Protein AF-A0A9E3R0Q7-F1 (afdb_monomer_lite)

Foldseek 3Di:
DDDDDDDDDDDDPDDDDPDDPPPPPDDPPPPPPDPDPPDPPDDPDDDDDPDPDDDDDDDDDDDDDDDDDDDDDDDDDDDDDPDDDDPDDDPDPDPDPDDPDDDQVVLVVLLVVLVVCLVVLVLVVNVVSLVVSCVVPVDDPCVLSSLLSVLSSCVSVVVLVVSLVSLVVSCVVCVPDPCNVVSVVSVVD

pLDDT: mean 80.36, std 17.68, range [37.38, 98.62]

Sequence (189 aa):
AALVAGAVGAAAARQLRAGEPLDPGPVPAVRLEVPAPPAPPAPPAPPPPPASPEVQPVAEEQPAAVAPPVAPVQDRAPAGKVIPPSPAPEAVAAPVPAAPAQPPDRALEGLLAIRAAIAHREAKEARALLEA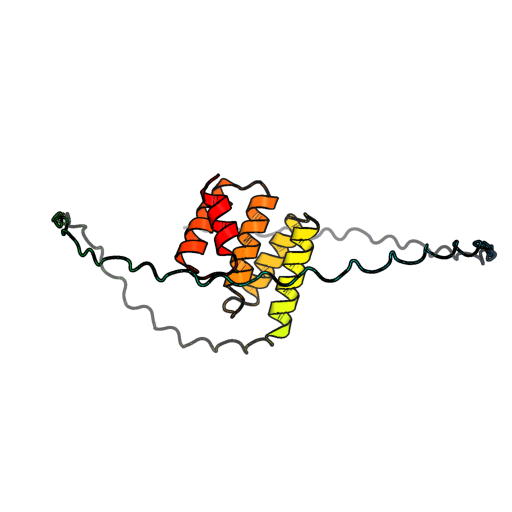HRREYPQTALDEERDAAQLQLLVLEGRVGDAKASAEAFLARYPRSLYRPAAEALVAE

Secondary structure (DSSP, 8-state):
---------------------------------PPPPPPPPPPPPPPPPPPPP--------PPPP----PPP-----------PPPPP-------PPPPPPPPHHHHHHHHHHHHHHHHTT-HHHHHHHHHHHHHH-SS-TTHHHHHHHHHHHHHHTT-HHHHHHHHHHHHHH-TT-TTHHHHHHHHH-

Structure (mmCIF, N/CA/C/O backbone):
data_AF-A0A9E3R0Q7-F1
#
_entry.id   AF-A0A9E3R0Q7-F1
#
loop_
_atom_site.group_PDB
_atom_site.id
_atom_site.type_symbol
_atom_site.label_atom_id
_atom_site.label_alt_id
_atom_site.label_comp_id
_atom_site.label_asym_id
_atom_site.label_entity_id
_atom_site.label_seq_id
_atom_site.pdbx_PDB_ins_code
_atom_site.Cartn_x
_atom_site.Cartn_y
_atom_site.Cartn_z
_atom_site.occupancy
_atom_site.B_iso_or_equiv
_atom_site.auth_seq_id
_atom_site.auth_comp_id
_atom_site.auth_asym_id
_atom_site.auth_atom_id
_atom_site.pdbx_PDB_model_num
ATOM 1 N N . ALA A 1 1 ? -26.687 -5.159 -43.457 1.00 44.81 1 ALA A N 1
ATOM 2 C CA . ALA A 1 1 ? -27.192 -3.790 -43.697 1.00 44.81 1 ALA A CA 1
ATOM 3 C C . ALA A 1 1 ? -27.567 -3.208 -42.339 1.00 44.81 1 ALA A C 1
ATOM 5 O O . ALA A 1 1 ? -28.302 -3.885 -41.644 1.00 44.81 1 ALA A O 1
ATOM 6 N N . ALA A 1 2 ? -27.091 -2.076 -41.825 1.00 47.06 2 ALA A N 1
ATOM 7 C CA . ALA A 1 2 ? -26.102 -1.060 -42.198 1.00 47.06 2 ALA A CA 1
ATOM 8 C C . ALA A 1 2 ? -25.626 -0.467 -40.841 1.00 47.06 2 ALA A C 1
ATOM 10 O O . ALA A 1 2 ? -26.458 -0.210 -39.980 1.00 47.06 2 ALA A O 1
ATOM 11 N N . LEU A 1 3 ? -24.346 -0.551 -40.466 1.00 49.31 3 LEU A N 1
ATOM 12 C CA . LEU A 1 3 ? -23.353 0.540 -40.498 1.00 49.31 3 LEU A CA 1
ATOM 13 C C . LEU A 1 3 ? -23.923 1.970 -40.410 1.00 49.31 3 LEU A C 1
ATOM 15 O O . LEU A 1 3 ? -24.426 2.487 -41.403 1.00 49.31 3 LEU A O 1
ATOM 19 N N . VAL A 1 4 ? -23.732 2.635 -39.263 1.00 53.66 4 VAL A N 1
ATOM 20 C CA . VAL A 1 4 ? -23.674 4.104 -39.175 1.00 53.66 4 VAL A CA 1
ATOM 21 C C . VAL A 1 4 ? -22.458 4.485 -38.335 1.00 53.66 4 VAL A C 1
ATOM 23 O O . VAL A 1 4 ? -22.421 4.286 -37.123 1.00 53.66 4 VAL A O 1
ATOM 26 N N . ALA A 1 5 ? -21.446 4.996 -39.031 1.00 48.00 5 ALA A N 1
ATOM 27 C CA . ALA A 1 5 ? -20.280 5.660 -38.480 1.00 48.00 5 ALA A CA 1
ATOM 28 C C . ALA A 1 5 ? -20.627 7.129 -38.189 1.00 48.00 5 ALA A C 1
ATOM 30 O O . ALA A 1 5 ? -21.221 7.800 -39.031 1.00 48.00 5 ALA A O 1
ATOM 31 N N . GLY A 1 6 ? -20.230 7.627 -37.019 1.00 46.62 6 GLY A N 1
ATOM 32 C CA . GLY A 1 6 ? -20.312 9.038 -36.650 1.00 46.62 6 GLY A CA 1
ATOM 33 C C . GLY A 1 6 ? -18.928 9.557 -36.285 1.00 46.62 6 GLY A C 1
ATOM 34 O O . GLY A 1 6 ? -18.444 9.314 -35.185 1.00 46.62 6 GLY A O 1
ATOM 35 N N . ALA A 1 7 ? -18.290 10.233 -37.236 1.00 47.94 7 ALA A N 1
ATOM 36 C CA . ALA A 1 7 ? -17.088 11.031 -37.040 1.00 47.94 7 ALA A CA 1
ATOM 37 C C . ALA A 1 7 ? -17.461 12.501 -36.765 1.00 47.94 7 ALA A C 1
ATOM 39 O O . ALA A 1 7 ? -18.592 12.913 -37.009 1.00 47.94 7 ALA A O 1
ATOM 40 N N . VAL A 1 8 ? -16.438 13.289 -36.413 1.00 46.06 8 VAL A N 1
ATOM 41 C CA . VAL A 1 8 ? -16.352 14.765 -36.444 1.00 46.06 8 VAL A CA 1
ATOM 42 C C . VAL A 1 8 ? -16.610 15.476 -35.109 1.00 46.06 8 VAL A C 1
ATOM 44 O O . VAL A 1 8 ? -17.725 15.574 -34.613 1.00 46.06 8 VAL A O 1
ATOM 47 N N . GLY A 1 9 ? -15.532 16.063 -34.583 1.00 37.38 9 GLY A N 1
ATOM 48 C CA . GLY A 1 9 ? -15.539 16.999 -33.462 1.00 37.38 9 GLY A CA 1
ATOM 49 C C . GLY A 1 9 ? -14.150 17.588 -33.222 1.00 37.38 9 GLY A C 1
ATOM 50 O O . GLY A 1 9 ? -13.536 17.333 -32.194 1.00 37.38 9 GLY A O 1
ATOM 51 N N . ALA A 1 10 ? -13.626 18.305 -34.218 1.00 48.72 10 ALA A N 1
ATOM 52 C CA . ALA A 1 10 ? -12.363 19.027 -34.145 1.00 48.72 10 ALA A CA 1
ATOM 53 C C . ALA A 1 10 ? -12.511 20.390 -33.441 1.00 48.72 10 ALA A C 1
ATOM 55 O O . ALA A 1 10 ? -13.551 21.035 -33.527 1.00 48.72 10 ALA A O 1
ATOM 56 N N . ALA A 1 11 ? -11.385 20.839 -32.882 1.00 48.50 11 ALA A N 1
ATOM 57 C CA . ALA A 1 11 ? -10.975 22.230 -32.688 1.00 48.50 11 ALA A CA 1
ATOM 58 C C . ALA A 1 11 ? -11.718 23.093 -31.647 1.00 48.50 11 ALA A C 1
ATOM 60 O O . ALA A 1 11 ? -12.740 23.715 -31.915 1.00 48.50 11 ALA A O 1
ATOM 61 N N . ALA A 1 12 ? -11.046 23.308 -30.513 1.00 49.19 12 ALA A N 1
ATOM 62 C CA . ALA A 1 12 ? -11.117 24.576 -29.791 1.00 49.19 12 ALA A CA 1
ATOM 63 C C . ALA A 1 12 ? -9.721 24.951 -29.268 1.00 49.19 12 ALA A C 1
ATOM 65 O O . ALA A 1 12 ? -9.397 24.794 -28.094 1.00 49.19 12 ALA A O 1
ATOM 66 N N . ALA A 1 13 ? -8.880 25.451 -30.175 1.00 52.53 13 ALA A N 1
ATOM 67 C CA . ALA A 1 13 ? -7.720 26.252 -29.815 1.00 52.53 13 ALA A CA 1
ATOM 68 C C . ALA A 1 13 ? -8.225 27.623 -29.342 1.00 52.53 13 ALA A C 1
ATOM 70 O O . ALA A 1 13 ? -8.746 28.403 -30.141 1.00 52.53 13 ALA A O 1
ATOM 71 N N . ARG A 1 14 ? -8.101 27.922 -28.045 1.00 57.44 14 ARG A N 1
ATOM 72 C CA . ARG A 1 14 ? -8.430 29.244 -27.499 1.00 57.44 14 ARG A CA 1
ATOM 73 C C . ARG A 1 14 ? -7.203 29.874 -26.844 1.00 57.44 14 ARG A C 1
ATOM 75 O O . ARG A 1 14 ? -6.868 29.591 -25.705 1.00 57.44 14 ARG A O 1
ATOM 82 N N . GLN A 1 15 ? -6.567 30.729 -27.644 1.00 54.00 15 GLN A N 1
ATOM 83 C CA . GLN A 1 15 ? -5.968 32.014 -27.273 1.00 54.00 15 GLN A CA 1
ATOM 84 C C . GLN A 1 15 ? -5.121 32.054 -25.994 1.00 54.00 15 GLN A C 1
ATOM 86 O O . GLN A 1 15 ? -5.574 32.462 -24.928 1.00 54.00 15 GLN A O 1
ATOM 91 N N . LEU A 1 16 ? -3.825 31.799 -26.178 1.00 50.62 16 LEU A N 1
ATOM 92 C CA . LEU A 1 16 ? -2.778 32.422 -25.377 1.00 50.62 16 LEU A CA 1
ATOM 93 C C . LEU A 1 16 ? -2.778 33.927 -25.688 1.00 50.62 16 LEU A C 1
ATOM 95 O O . LEU A 1 16 ? -2.293 34.359 -26.733 1.00 50.62 16 LEU A O 1
ATOM 99 N N . ARG A 1 17 ? -3.360 34.733 -24.795 1.00 59.12 17 ARG A N 1
ATOM 100 C CA . ARG A 1 17 ? -3.050 36.164 -24.727 1.00 59.12 17 ARG A CA 1
ATOM 101 C C . ARG A 1 17 ? -1.603 36.282 -24.260 1.00 59.12 17 ARG A C 1
ATOM 103 O O . ARG A 1 17 ? -1.291 35.895 -23.138 1.00 59.12 17 ARG A O 1
ATOM 110 N N . ALA A 1 18 ? -0.748 36.814 -25.127 1.00 58.28 18 ALA A N 1
ATOM 111 C CA . ALA A 1 18 ? 0.546 37.347 -24.745 1.00 58.28 18 ALA A CA 1
ATOM 112 C C . ALA A 1 18 ? 0.311 38.464 -23.717 1.00 58.28 18 ALA A C 1
ATOM 114 O O . ALA A 1 18 ? -0.125 39.559 -24.068 1.00 58.28 18 ALA A O 1
ATOM 115 N N . GLY A 1 19 ? 0.502 38.143 -22.439 1.00 51.00 19 GLY A N 1
ATOM 116 C CA . GLY A 1 19 ? 0.692 39.148 -21.408 1.00 51.00 19 GLY A CA 1
ATOM 117 C C . GLY A 1 19 ? 2.078 39.743 -21.602 1.00 51.00 19 GLY A C 1
ATOM 118 O O . GLY A 1 19 ? 3.063 39.007 -21.600 1.00 51.00 19 GLY A O 1
ATOM 119 N N . GLU A 1 20 ? 2.135 41.053 -21.822 1.00 65.81 20 GLU A N 1
ATOM 120 C CA . GLU A 1 20 ? 3.362 41.837 -21.714 1.00 65.81 20 GLU A CA 1
ATOM 121 C C . GLU A 1 20 ? 4.090 41.485 -20.405 1.00 65.81 20 GLU A C 1
ATOM 123 O O . GLU A 1 20 ? 3.456 41.473 -19.343 1.00 65.81 20 GLU A O 1
ATOM 128 N N . PRO A 1 21 ? 5.401 41.193 -20.446 1.00 61.72 21 PRO A N 1
ATOM 129 C CA . PRO A 1 21 ? 6.190 41.086 -19.234 1.00 61.72 21 PRO A CA 1
ATOM 130 C C . PRO A 1 21 ? 6.279 42.483 -18.611 1.00 61.72 21 PRO A C 1
ATOM 132 O O . PRO A 1 21 ? 6.984 43.356 -19.109 1.00 61.72 21 PRO A O 1
ATOM 135 N N . LEU A 1 22 ? 5.533 42.700 -17.528 1.00 69.50 22 LEU A N 1
ATOM 136 C CA . LEU A 1 22 ? 5.764 43.821 -16.623 1.00 69.50 22 LEU A CA 1
ATOM 137 C C . LEU A 1 22 ? 7.192 43.686 -16.094 1.00 69.50 22 LEU A C 1
ATOM 139 O O . LEU A 1 22 ? 7.467 42.769 -15.325 1.00 69.50 22 LEU A O 1
ATOM 143 N N . ASP A 1 23 ? 8.081 44.568 -16.546 1.00 69.69 23 ASP A N 1
ATOM 144 C CA . ASP A 1 23 ? 9.439 44.732 -16.032 1.00 69.69 23 ASP A CA 1
ATOM 145 C C . ASP A 1 23 ? 9.341 45.117 -14.543 1.00 69.69 23 ASP A C 1
ATOM 147 O O . ASP A 1 23 ? 8.869 46.218 -14.220 1.00 69.69 23 ASP A O 1
ATOM 151 N N . PRO A 1 24 ? 9.665 44.206 -13.604 1.00 69.56 24 PRO A N 1
ATOM 152 C CA . PRO A 1 24 ? 9.644 44.539 -12.198 1.00 69.56 24 PRO A CA 1
ATOM 153 C C . PRO A 1 24 ? 10.884 45.388 -11.931 1.00 69.56 24 PRO A C 1
ATOM 155 O O . PRO A 1 24 ? 11.986 44.870 -11.749 1.00 69.56 24 PRO A O 1
ATOM 158 N N . GLY A 1 25 ? 10.692 46.708 -11.911 1.00 70.56 25 GLY A N 1
ATOM 159 C CA . GLY A 1 25 ? 11.730 47.646 -11.500 1.00 70.56 25 GLY A CA 1
ATOM 160 C C . GLY A 1 25 ? 12.387 47.213 -10.178 1.00 70.56 25 GLY A C 1
ATOM 161 O O . GLY A 1 25 ? 11.759 46.519 -9.371 1.00 70.56 25 GLY A O 1
ATOM 162 N N . PRO A 1 26 ? 13.653 47.600 -9.939 1.00 71.06 26 PRO A N 1
ATOM 163 C CA . PRO A 1 26 ? 14.441 47.116 -8.814 1.00 71.06 26 PRO A CA 1
ATOM 164 C C . PRO A 1 26 ? 13.744 47.457 -7.496 1.00 71.06 26 PRO A C 1
ATOM 166 O O . PRO A 1 26 ? 13.758 48.599 -7.036 1.00 71.06 26 PRO A O 1
ATOM 169 N N . VAL A 1 27 ? 13.118 46.452 -6.885 1.00 73.06 27 VAL A N 1
ATOM 170 C CA . VAL A 1 27 ? 12.574 46.576 -5.537 1.00 73.06 27 VAL A CA 1
ATOM 171 C C . VAL A 1 27 ? 13.750 46.773 -4.578 1.00 73.06 27 VAL A C 1
ATOM 173 O O . VAL A 1 27 ? 14.693 45.975 -4.600 1.00 73.06 27 VAL A O 1
ATOM 176 N N . PRO A 1 28 ? 13.758 47.838 -3.755 1.00 68.44 28 PRO A N 1
ATOM 177 C CA . PRO A 1 28 ? 14.814 48.030 -2.776 1.00 68.44 28 PRO A CA 1
ATOM 178 C C . PRO A 1 28 ? 14.814 46.826 -1.836 1.00 68.44 28 PRO A C 1
ATOM 180 O O . PRO A 1 28 ? 13.783 46.474 -1.262 1.00 68.44 28 PRO A O 1
ATOM 183 N N . ALA A 1 29 ? 15.971 46.180 -1.702 1.00 66.81 29 ALA A N 1
ATOM 184 C CA . ALA A 1 29 ? 16.161 45.069 -0.785 1.00 66.81 29 ALA A CA 1
ATOM 185 C C . ALA A 1 29 ? 16.004 45.583 0.652 1.00 66.81 29 ALA A C 1
ATOM 187 O O . ALA A 1 29 ? 16.959 46.041 1.280 1.00 66.81 29 ALA A O 1
ATOM 188 N N . VAL A 1 30 ? 14.776 45.535 1.169 1.00 72.56 30 VAL A N 1
ATOM 189 C CA . VAL A 1 30 ? 14.505 45.728 2.589 1.00 72.56 30 VAL A CA 1
ATOM 190 C C . VAL A 1 30 ? 15.105 44.523 3.298 1.00 72.56 30 VAL A C 1
ATOM 192 O O . VAL A 1 30 ? 14.525 43.438 3.340 1.00 72.56 30 VAL A O 1
ATOM 195 N N . ARG A 1 31 ? 16.325 44.702 3.804 1.00 72.56 31 ARG A N 1
ATOM 196 C CA . ARG A 1 31 ? 17.008 43.724 4.639 1.00 72.56 31 ARG A CA 1
ATOM 197 C C . ARG A 1 31 ? 16.275 43.674 5.978 1.00 72.56 31 ARG A C 1
ATOM 199 O O . ARG A 1 31 ? 16.569 44.448 6.880 1.00 72.56 31 ARG A O 1
ATOM 206 N N . LEU A 1 32 ? 15.282 42.792 6.074 1.00 72.12 32 LEU A N 1
ATOM 207 C CA . LEU A 1 32 ? 14.700 42.385 7.348 1.00 72.12 32 LEU A CA 1
ATOM 208 C C . LEU A 1 32 ? 15.813 41.734 8.168 1.00 72.12 32 LEU A C 1
ATOM 210 O O . LEU A 1 32 ? 16.244 40.616 7.890 1.00 72.12 32 LEU A O 1
ATOM 214 N N . GLU A 1 33 ? 16.314 42.473 9.148 1.00 68.81 33 GLU A N 1
ATOM 215 C CA . GLU A 1 33 ? 17.235 41.964 10.152 1.00 68.81 33 GLU A CA 1
ATOM 216 C C . GLU A 1 33 ? 16.427 41.051 11.076 1.00 68.81 33 GLU A C 1
ATOM 218 O O . GLU A 1 33 ? 15.799 41.486 12.038 1.00 68.81 33 GLU A O 1
ATOM 223 N N . VAL A 1 34 ? 16.335 39.776 10.688 1.00 78.69 34 VAL A N 1
ATOM 224 C CA . VAL A 1 34 ? 15.656 38.751 11.477 1.00 78.69 34 VAL A CA 1
ATOM 225 C C . VAL A 1 34 ? 16.508 38.520 12.728 1.00 78.69 34 VAL A C 1
ATOM 227 O O . VAL A 1 34 ? 17.660 38.095 12.589 1.00 78.69 34 VAL A O 1
ATOM 230 N N . PRO A 1 35 ? 15.997 38.811 13.939 1.00 79.62 35 PRO A N 1
ATOM 231 C CA . PRO A 1 35 ? 16.728 38.528 15.164 1.00 79.62 35 PRO A CA 1
ATOM 232 C C . PRO A 1 35 ? 17.047 37.034 15.215 1.00 79.62 35 PRO A C 1
ATOM 234 O O . PRO A 1 35 ? 16.197 36.200 14.893 1.00 79.62 35 PRO A O 1
ATOM 237 N N . ALA A 1 36 ? 18.287 36.706 15.585 1.00 81.44 36 ALA A N 1
ATOM 238 C CA . ALA A 1 36 ? 18.727 35.324 15.691 1.00 81.44 36 ALA A CA 1
ATOM 239 C C . ALA A 1 36 ? 17.738 34.544 16.578 1.00 81.44 36 ALA A C 1
ATOM 241 O O . ALA A 1 36 ? 17.416 35.016 17.675 1.00 81.44 36 ALA A O 1
ATOM 242 N N . PRO A 1 37 ? 17.223 33.391 16.115 1.00 81.94 37 PRO A N 1
ATOM 243 C CA . PRO A 1 37 ? 16.308 32.597 16.916 1.00 81.94 37 PRO A CA 1
ATOM 244 C C . PRO A 1 37 ? 16.990 32.229 18.243 1.00 81.94 37 PRO A C 1
ATOM 246 O O . PRO A 1 37 ? 18.195 31.954 18.250 1.00 81.94 37 PRO A O 1
ATOM 249 N N . PRO A 1 38 ? 16.254 32.239 19.370 1.00 85.19 38 PRO A N 1
ATOM 250 C CA . PRO A 1 38 ? 16.803 31.804 20.645 1.00 85.19 38 PRO A CA 1
ATOM 251 C C . PRO A 1 38 ? 17.358 30.387 20.496 1.00 85.19 38 PRO A C 1
ATOM 253 O O . PRO A 1 38 ? 16.765 29.550 19.811 1.00 85.19 38 PRO A O 1
ATOM 256 N N . ALA A 1 39 ? 18.512 30.135 21.117 1.00 85.81 39 ALA A N 1
ATOM 257 C CA . ALA A 1 39 ? 19.127 28.818 21.093 1.00 85.81 39 ALA A CA 1
ATOM 258 C C . ALA A 1 39 ? 18.098 27.766 21.549 1.00 85.81 39 ALA A C 1
ATOM 260 O O . ALA A 1 39 ? 17.399 27.999 22.543 1.00 85.81 39 ALA A O 1
ATOM 261 N N . PRO A 1 40 ? 17.969 26.636 20.831 1.00 86.56 40 PRO A N 1
ATOM 262 C CA . PRO A 1 40 ? 17.059 25.582 21.240 1.00 86.56 40 PRO A CA 1
ATOM 263 C C . PRO A 1 40 ? 17.419 25.119 22.662 1.00 86.56 40 PRO A C 1
ATOM 265 O O . PRO A 1 40 ? 18.606 25.070 23.005 1.00 86.56 40 PRO A O 1
ATOM 268 N N . PRO A 1 41 ? 16.422 24.792 23.503 1.00 87.25 41 PRO A N 1
ATOM 269 C CA . PRO A 1 41 ? 16.684 24.228 24.819 1.00 87.25 41 PRO A CA 1
ATOM 270 C C . PRO A 1 41 ? 17.546 22.972 24.672 1.00 87.25 41 PRO A C 1
ATOM 272 O O . PRO A 1 41 ? 17.360 22.186 23.739 1.00 87.25 41 PRO A O 1
ATOM 275 N N . ALA A 1 42 ? 18.502 22.796 25.588 1.00 88.19 42 ALA A N 1
ATOM 276 C CA . ALA A 1 42 ? 19.335 21.602 25.612 1.00 88.19 42 ALA A CA 1
ATOM 277 C C . ALA A 1 42 ? 18.435 20.350 25.646 1.00 88.19 42 ALA A C 1
ATOM 279 O O . ALA A 1 42 ? 17.442 20.344 26.383 1.00 88.19 42 ALA A O 1
ATOM 280 N N . PRO A 1 43 ? 18.744 19.309 24.852 1.00 87.25 43 PRO A N 1
ATOM 281 C CA . PRO A 1 43 ? 17.960 18.085 24.869 1.00 87.25 43 PRO A CA 1
ATOM 282 C C . PRO A 1 43 ? 17.955 17.496 26.290 1.00 87.25 43 PRO A C 1
ATOM 284 O O . PRO A 1 43 ? 18.983 17.548 26.974 1.00 87.25 43 PRO A O 1
ATOM 287 N N . PRO A 1 44 ? 16.817 16.951 26.756 1.00 86.12 44 PRO A N 1
ATOM 288 C CA . PRO A 1 44 ? 16.762 16.266 28.039 1.00 86.12 44 PRO A CA 1
ATOM 289 C C . PRO A 1 44 ? 17.780 15.122 28.055 1.00 86.12 44 PRO A C 1
ATOM 291 O O . PRO A 1 44 ? 18.007 14.463 27.037 1.00 86.12 44 PRO A O 1
ATOM 294 N N . ALA A 1 45 ? 18.405 14.899 29.213 1.00 88.50 45 ALA A N 1
ATOM 295 C CA . ALA A 1 45 ? 19.327 13.787 29.392 1.00 88.50 45 ALA A CA 1
ATOM 296 C C . ALA A 1 45 ? 18.633 12.465 29.007 1.00 88.50 45 ALA A C 1
ATOM 298 O O . ALA A 1 45 ? 17.449 12.291 29.321 1.00 88.50 45 ALA A O 1
ATOM 299 N N . PRO A 1 46 ? 19.333 11.544 28.318 1.00 88.31 46 PRO A N 1
ATOM 300 C CA . PRO A 1 46 ? 18.752 10.264 27.948 1.00 88.31 46 PRO A CA 1
ATOM 301 C C . PRO A 1 46 ? 18.286 9.519 29.211 1.00 88.31 46 PRO A C 1
ATOM 303 O O . PRO A 1 46 ? 18.981 9.559 30.232 1.00 88.31 46 PRO A O 1
ATOM 306 N N . PRO A 1 47 ? 17.119 8.852 29.170 1.00 86.75 47 PRO A N 1
ATOM 307 C CA . PRO A 1 47 ? 16.668 8.034 30.286 1.00 86.75 47 PRO A CA 1
ATOM 308 C C . PRO A 1 47 ? 17.686 6.916 30.567 1.00 86.75 47 PRO A C 1
ATOM 310 O O . PRO A 1 47 ? 18.352 6.447 29.636 1.00 86.75 47 PRO A O 1
ATOM 313 N N . PRO A 1 48 ? 17.825 6.474 31.831 1.00 87.50 48 PRO A N 1
ATOM 314 C CA . PRO A 1 48 ? 18.663 5.327 32.153 1.00 87.50 48 PRO A CA 1
ATOM 315 C C . PRO A 1 48 ? 18.203 4.101 31.346 1.00 87.50 48 PRO A C 1
ATOM 317 O O . PRO A 1 48 ? 17.002 3.954 31.093 1.00 87.50 48 PRO A O 1
ATOM 320 N N . PRO A 1 49 ? 19.133 3.225 30.924 1.00 85.50 49 PRO A N 1
ATOM 321 C CA . PRO A 1 49 ? 18.782 2.032 30.169 1.00 85.50 49 PRO A CA 1
ATOM 322 C C . PRO A 1 49 ? 17.787 1.175 30.971 1.00 85.50 49 PRO A C 1
ATOM 324 O O . PRO A 1 49 ? 17.956 1.030 32.187 1.00 85.50 49 PRO A O 1
ATOM 327 N N . PRO A 1 50 ? 16.746 0.616 30.325 1.00 81.19 50 PRO A N 1
ATOM 328 C CA . PRO A 1 50 ? 15.820 -0.286 30.994 1.00 81.19 50 PRO A CA 1
ATOM 329 C C . PRO A 1 50 ? 16.589 -1.492 31.538 1.00 81.19 50 PRO A C 1
ATOM 331 O O . PRO A 1 50 ? 17.431 -2.064 30.845 1.00 81.19 50 PRO A O 1
ATOM 334 N N . ALA A 1 51 ? 16.310 -1.860 32.790 1.00 81.25 51 ALA A N 1
ATOM 335 C CA . ALA A 1 51 ? 16.854 -3.069 33.392 1.00 81.25 51 ALA A CA 1
ATOM 336 C C . ALA A 1 51 ? 16.481 -4.271 32.513 1.00 81.25 51 ALA A C 1
ATOM 338 O O . ALA A 1 51 ? 15.307 -4.449 32.177 1.00 81.25 51 ALA A O 1
ATOM 339 N N . SER A 1 52 ? 17.481 -5.058 32.110 1.00 78.62 52 SER A N 1
ATOM 340 C CA . SER A 1 52 ? 17.275 -6.257 31.302 1.00 78.62 52 SER A CA 1
ATOM 341 C C . SER A 1 52 ? 16.245 -7.168 31.979 1.00 78.62 52 SER A C 1
ATOM 343 O O . SER A 1 52 ? 16.452 -7.533 33.138 1.00 78.62 52 SER A O 1
ATOM 345 N N . PRO A 1 53 ? 15.147 -7.540 31.299 1.00 75.00 53 PRO A N 1
ATOM 346 C CA . PRO A 1 53 ? 14.190 -8.484 31.849 1.00 75.00 53 PRO A CA 1
ATOM 347 C C . PRO A 1 53 ? 14.867 -9.844 32.040 1.00 75.00 53 PRO A C 1
ATOM 349 O O . PRO A 1 53 ? 15.446 -10.410 31.112 1.00 75.00 53 PRO A O 1
ATOM 352 N N . GLU A 1 54 ? 14.803 -10.345 33.269 1.00 71.69 54 GLU A N 1
ATOM 353 C CA . GLU A 1 54 ? 15.248 -11.681 33.647 1.00 71.69 54 GLU A CA 1
ATOM 354 C C . GLU A 1 54 ? 14.368 -12.702 32.908 1.00 71.69 54 GLU A C 1
ATOM 356 O O . GLU A 1 54 ? 13.158 -12.790 33.128 1.00 71.69 54 GLU A O 1
ATOM 361 N N . VAL A 1 55 ? 14.962 -13.410 31.945 1.00 67.94 55 VAL A N 1
ATOM 362 C CA . VAL A 1 55 ? 14.272 -14.389 31.100 1.00 67.94 55 VAL A CA 1
ATOM 363 C C . VAL A 1 55 ? 13.907 -15.596 31.962 1.00 67.94 55 VAL A C 1
ATOM 365 O O . VAL A 1 55 ? 14.761 -16.423 32.274 1.00 67.94 55 VAL A O 1
ATOM 368 N N . GLN A 1 56 ? 12.636 -15.707 32.350 1.00 69.06 56 GLN A N 1
ATOM 369 C CA . GLN A 1 56 ? 12.111 -16.941 32.929 1.00 69.06 56 GLN A CA 1
ATOM 370 C C . GLN A 1 56 ? 11.983 -18.001 31.819 1.00 69.06 56 GLN A C 1
ATOM 372 O O . GLN A 1 56 ? 11.408 -17.705 30.767 1.00 69.06 56 GLN A O 1
ATOM 377 N N . PRO A 1 57 ? 12.510 -19.223 32.013 1.00 71.00 57 PRO A N 1
ATOM 378 C CA . PRO A 1 57 ? 12.351 -20.308 31.055 1.00 71.00 57 PRO A CA 1
ATOM 379 C C . PRO A 1 57 ? 10.879 -20.734 31.010 1.00 71.00 57 PRO A C 1
ATOM 381 O O . PRO A 1 57 ? 10.332 -21.240 31.989 1.00 71.00 57 PRO A O 1
ATOM 384 N N . VAL A 1 58 ? 10.233 -20.503 29.868 1.00 70.12 58 VAL A N 1
ATOM 385 C CA . VAL A 1 58 ? 8.867 -20.963 29.605 1.00 70.12 58 VAL A CA 1
ATOM 386 C C . VAL A 1 58 ? 8.913 -22.470 29.361 1.00 70.12 58 VAL A C 1
ATOM 388 O O . VAL A 1 58 ? 9.611 -22.938 28.464 1.00 70.12 58 VAL A O 1
ATOM 391 N N . ALA A 1 59 ? 8.190 -23.213 30.199 1.00 66.38 59 ALA A N 1
ATOM 392 C CA . ALA A 1 59 ? 8.004 -24.648 30.075 1.00 66.38 59 ALA A CA 1
ATOM 393 C C . ALA A 1 59 ? 7.293 -24.991 28.757 1.00 66.38 59 ALA A C 1
ATOM 395 O O . ALA A 1 59 ? 6.308 -24.368 28.368 1.00 66.38 59 ALA A O 1
ATOM 396 N N . GLU A 1 60 ? 7.842 -25.990 28.080 1.00 60.44 60 GLU A N 1
ATOM 397 C CA . GLU A 1 60 ? 7.435 -26.512 26.783 1.00 60.44 60 GLU A CA 1
ATOM 398 C C . GLU A 1 60 ? 6.100 -27.266 26.925 1.00 60.44 60 GLU A C 1
ATOM 400 O O . GLU A 1 60 ? 6.060 -28.417 27.360 1.00 60.44 60 GLU A O 1
ATOM 405 N N . GLU A 1 61 ? 4.984 -26.600 26.617 1.00 62.69 61 GLU A N 1
ATOM 406 C CA . GLU A 1 61 ? 3.658 -27.221 26.630 1.00 62.69 61 GLU A CA 1
ATOM 407 C C . GLU A 1 61 ? 3.377 -27.872 25.269 1.00 62.69 61 GLU A C 1
ATOM 409 O O . GLU A 1 61 ? 3.282 -27.219 24.230 1.00 62.69 61 GLU A O 1
ATOM 414 N N . GLN A 1 62 ? 3.312 -29.200 25.293 1.00 66.69 62 GLN A N 1
ATOM 415 C CA . GLN A 1 62 ? 3.161 -30.104 24.157 1.00 66.69 62 GLN A CA 1
ATOM 416 C C . GLN A 1 62 ? 1.692 -30.134 23.680 1.00 66.69 62 GLN A C 1
ATOM 418 O O . GLN A 1 62 ? 0.831 -30.585 24.440 1.00 66.69 62 GLN A O 1
ATOM 423 N N . PRO A 1 63 ? 1.350 -29.737 22.436 1.00 62.91 63 PRO A N 1
ATOM 424 C CA . PRO A 1 63 ? -0.007 -29.917 21.928 1.00 62.91 63 PRO A CA 1
ATOM 425 C C . PRO A 1 63 ? -0.192 -31.331 21.370 1.00 62.91 63 PRO A C 1
ATOM 427 O O . PRO A 1 63 ? 0.512 -31.770 20.458 1.00 62.91 63 PRO A O 1
ATOM 430 N N . ALA A 1 64 ? -1.176 -32.029 21.932 1.00 58.59 64 ALA A N 1
ATOM 431 C CA . ALA A 1 64 ? -1.613 -33.356 21.536 1.00 58.59 64 ALA A CA 1
ATOM 432 C C . ALA A 1 64 ? -2.120 -33.403 20.084 1.00 58.59 64 ALA A C 1
ATOM 434 O O . ALA A 1 64 ? -2.872 -32.543 19.623 1.00 58.59 64 ALA A O 1
ATOM 435 N N . ALA A 1 65 ? -1.740 -34.473 19.387 1.00 64.56 65 ALA A N 1
ATOM 436 C CA . ALA A 1 65 ? -2.250 -34.834 18.075 1.00 64.56 65 ALA A CA 1
ATOM 437 C C . ALA A 1 65 ? -3.727 -35.251 18.158 1.00 64.56 65 ALA A C 1
ATOM 439 O O . ALA A 1 65 ? -4.068 -36.209 18.852 1.00 64.56 65 ALA A O 1
ATOM 440 N N . VAL A 1 66 ? -4.590 -34.583 17.389 1.00 62.59 66 VAL A N 1
ATOM 441 C CA . VAL A 1 66 ? -5.950 -35.052 17.097 1.00 62.59 66 VAL A CA 1
ATOM 442 C C . VAL A 1 66 ? -6.150 -35.028 15.583 1.00 62.59 66 VAL A C 1
ATOM 444 O O . VAL A 1 66 ? -6.128 -33.976 14.950 1.00 62.59 66 VAL A O 1
ATOM 447 N N . ALA A 1 67 ? -6.315 -36.219 15.011 1.00 58.34 67 ALA A N 1
ATOM 448 C CA . ALA A 1 67 ? -6.686 -36.474 13.620 1.00 58.34 67 ALA A CA 1
ATOM 449 C C . ALA A 1 67 ? -8.158 -36.982 13.569 1.00 58.34 67 ALA A C 1
ATOM 451 O O . ALA A 1 67 ? -8.716 -37.303 14.620 1.00 58.34 67 ALA A O 1
ATOM 452 N N . PRO A 1 68 ? -8.824 -37.017 12.396 1.00 66.31 68 PRO A N 1
ATOM 453 C CA . PRO A 1 68 ? -10.157 -36.426 12.205 1.00 66.31 68 PRO A CA 1
ATOM 454 C C . PRO A 1 68 ? -11.300 -37.450 12.032 1.00 66.31 68 PRO A C 1
ATOM 456 O O . PRO A 1 68 ? -11.035 -38.623 11.772 1.00 66.31 68 PRO A O 1
ATOM 459 N N . PRO A 1 69 ? -12.574 -37.006 12.008 1.00 63.34 69 PRO A N 1
ATOM 460 C CA . PRO A 1 69 ? -13.629 -37.710 11.290 1.00 63.34 69 PRO A CA 1
ATOM 461 C C . PRO A 1 69 ? -14.025 -36.998 9.985 1.00 63.34 69 PRO A C 1
ATOM 463 O O . PRO A 1 69 ? -14.309 -35.803 9.930 1.00 63.34 69 PRO A O 1
ATOM 466 N N . VAL A 1 70 ? -14.035 -37.809 8.930 1.00 57.78 70 VAL A N 1
ATOM 467 C CA . VAL A 1 70 ? -14.408 -37.536 7.539 1.00 57.78 70 VAL A CA 1
ATOM 468 C C . VAL A 1 70 ? -15.907 -37.231 7.432 1.00 57.78 70 VAL A C 1
ATOM 470 O O . VAL A 1 70 ? -16.729 -38.009 7.912 1.00 57.78 70 VAL A O 1
ATOM 473 N N . ALA A 1 71 ? -16.272 -36.132 6.768 1.00 69.88 71 ALA A N 1
ATOM 474 C CA . ALA A 1 71 ? -17.655 -35.855 6.376 1.00 69.88 71 ALA A CA 1
ATOM 475 C C . ALA A 1 71 ? -17.981 -36.494 5.004 1.00 69.88 71 ALA A C 1
ATOM 477 O O . ALA A 1 71 ? -17.101 -36.562 4.141 1.00 69.88 71 ALA A O 1
ATOM 478 N N . PRO A 1 72 ? -19.224 -36.964 4.780 1.00 63.88 72 PRO A N 1
ATOM 479 C CA . PRO A 1 72 ? -19.612 -37.688 3.573 1.00 63.88 72 PRO A CA 1
ATOM 480 C C . PRO A 1 72 ? -19.698 -36.785 2.336 1.00 63.88 72 PRO A C 1
ATOM 482 O O . PRO A 1 72 ? -20.284 -35.703 2.355 1.00 63.88 72 PRO A O 1
ATOM 485 N N . VAL A 1 73 ? -19.143 -37.295 1.237 1.00 54.81 73 VAL A N 1
ATOM 486 C CA . VAL A 1 73 ? -19.246 -36.755 -0.121 1.00 54.81 73 VAL A CA 1
ATOM 487 C C . VAL A 1 73 ? -20.710 -36.824 -0.564 1.00 54.81 73 VAL A C 1
ATOM 489 O O . VAL A 1 73 ? -21.266 -37.911 -0.703 1.00 54.81 73 VAL A O 1
ATOM 492 N N . GLN A 1 74 ? -21.350 -35.670 -0.772 1.00 57.72 74 GLN A N 1
ATOM 493 C CA . GLN A 1 74 ? -22.638 -35.617 -1.462 1.00 57.72 74 GLN A CA 1
ATOM 494 C C . GLN A 1 74 ? -22.413 -35.751 -2.966 1.00 57.72 74 GLN A C 1
ATOM 496 O O . GLN A 1 74 ? -21.871 -34.859 -3.617 1.00 57.72 74 GLN A O 1
ATOM 501 N N . ASP A 1 75 ? -22.874 -36.876 -3.492 1.00 59.22 75 ASP A N 1
ATOM 502 C CA . ASP A 1 75 ? -22.973 -37.183 -4.908 1.00 59.22 75 ASP A CA 1
ATOM 503 C C . ASP A 1 75 ? -24.058 -36.290 -5.543 1.00 59.22 75 ASP A C 1
ATOM 505 O O . ASP A 1 75 ? -25.261 -36.508 -5.376 1.00 59.22 75 ASP A O 1
ATOM 509 N N . ARG A 1 76 ? -23.646 -35.206 -6.213 1.00 55.81 76 ARG A N 1
ATOM 510 C CA . ARG A 1 76 ? -24.535 -34.385 -7.048 1.00 55.81 76 ARG A CA 1
ATOM 511 C C . ARG A 1 76 ? -24.341 -34.778 -8.505 1.00 55.81 76 ARG A C 1
ATOM 513 O O . ARG A 1 76 ? -23.362 -34.396 -9.141 1.00 55.81 76 ARG A O 1
ATOM 520 N N . ALA A 1 77 ? -25.332 -35.492 -9.028 1.00 60.47 77 ALA A N 1
ATOM 521 C CA . ALA A 1 77 ? -25.483 -35.798 -10.442 1.00 60.47 77 ALA A CA 1
ATOM 522 C C . ALA A 1 77 ? -25.429 -34.519 -11.310 1.00 60.47 77 ALA A C 1
ATOM 524 O O . ALA A 1 77 ? -26.173 -33.568 -11.041 1.00 60.47 77 ALA A O 1
ATOM 525 N N . PRO A 1 78 ? -24.608 -34.469 -12.374 1.00 59.44 78 PRO A N 1
ATOM 526 C CA . PRO A 1 78 ? -24.659 -33.375 -13.330 1.00 59.44 78 PRO A CA 1
ATOM 527 C C . PRO A 1 78 ? -25.850 -33.569 -14.277 1.00 59.44 78 PRO A C 1
ATOM 529 O O . PRO A 1 78 ? -25.883 -34.492 -15.091 1.00 59.44 78 PRO A O 1
ATOM 532 N N . ALA A 1 79 ? -26.829 -32.667 -14.199 1.00 56.84 79 ALA A N 1
ATOM 533 C CA . ALA A 1 79 ? -27.813 -32.496 -15.261 1.00 56.84 79 ALA A CA 1
ATOM 534 C C . ALA A 1 79 ? -27.080 -32.050 -16.537 1.00 56.84 79 ALA A C 1
ATOM 536 O O . ALA A 1 79 ? -26.405 -31.018 -16.553 1.00 56.84 79 ALA A O 1
ATOM 537 N N . GLY A 1 80 ? -27.181 -32.867 -17.588 1.00 53.75 80 GLY A N 1
ATOM 538 C CA . GLY A 1 80 ? -26.501 -32.674 -18.862 1.00 53.75 80 GLY A CA 1
ATOM 539 C C . GLY A 1 80 ? -26.815 -31.316 -19.481 1.00 53.75 80 GLY A C 1
ATOM 540 O O . GLY A 1 80 ? -27.938 -31.047 -19.904 1.00 53.75 80 GLY A O 1
ATOM 541 N N . LYS A 1 81 ? -25.794 -30.463 -19.557 1.00 57.75 81 LYS A N 1
ATOM 542 C CA . LYS A 1 81 ? -25.826 -29.225 -20.327 1.00 57.75 81 LYS A CA 1
ATOM 543 C C . LYS A 1 81 ? -25.328 -29.557 -21.730 1.00 57.75 81 LYS A C 1
ATOM 545 O O . LYS A 1 81 ? -24.185 -29.969 -21.897 1.00 57.75 81 LYS A O 1
ATOM 550 N N . VAL A 1 82 ? -26.207 -29.420 -22.720 1.00 62.53 82 VAL A N 1
ATOM 551 C CA . VAL A 1 82 ? -25.883 -29.552 -24.146 1.00 62.53 82 VAL A CA 1
ATOM 552 C C . VAL A 1 82 ? -24.754 -28.572 -24.470 1.00 62.53 82 VAL A C 1
ATOM 554 O O . VAL A 1 82 ? -24.937 -27.359 -24.373 1.00 62.53 82 VAL A O 1
ATOM 557 N N . ILE A 1 83 ? -23.576 -29.108 -24.786 1.00 55.31 83 ILE A N 1
ATOM 558 C CA . ILE A 1 83 ? -22.391 -28.335 -25.159 1.00 55.31 83 ILE A CA 1
ATOM 559 C C . ILE A 1 83 ? -22.559 -27.946 -26.639 1.00 55.31 83 ILE A C 1
ATOM 561 O O . ILE A 1 83 ? -22.632 -28.845 -27.480 1.00 55.31 83 ILE A O 1
ATOM 565 N N . PRO A 1 84 ? -22.669 -26.651 -26.989 1.00 73.56 84 PRO A N 1
ATOM 566 C CA . PRO A 1 84 ? -22.624 -26.223 -28.385 1.00 73.56 84 PRO A CA 1
ATOM 567 C C . PRO A 1 84 ? -21.259 -26.579 -29.007 1.00 73.56 84 PRO A C 1
ATOM 569 O O . PRO A 1 84 ? -20.267 -26.662 -28.281 1.00 73.56 84 PRO A O 1
ATOM 572 N N . PRO A 1 85 ? -21.188 -26.808 -30.332 1.00 67.69 85 PRO A N 1
ATOM 573 C CA . PRO A 1 85 ? -19.967 -27.242 -31.002 1.00 67.69 85 PRO A CA 1
ATOM 574 C C . PRO A 1 85 ? -18.795 -26.309 -30.687 1.00 67.69 85 PRO A C 1
ATOM 576 O O . PRO A 1 85 ? -18.892 -25.088 -30.808 1.00 67.69 85 PRO A O 1
ATOM 579 N N . SER A 1 86 ? -17.697 -26.932 -30.260 1.00 62.91 86 SER A N 1
ATOM 580 C CA . SER A 1 86 ? -16.423 -26.293 -29.953 1.00 62.91 86 SER A CA 1
ATOM 581 C C . SER A 1 86 ? -15.930 -25.520 -31.187 1.00 62.91 86 SER A C 1
ATOM 583 O O . SER A 1 86 ? -15.814 -26.126 -32.258 1.00 62.91 86 SER A O 1
ATOM 585 N N . PRO A 1 87 ? -15.692 -24.197 -31.092 1.00 67.81 87 PRO A N 1
ATOM 586 C CA . PRO A 1 87 ? -15.097 -23.444 -32.186 1.00 67.81 87 PRO A CA 1
ATOM 587 C C . PRO A 1 87 ? -13.705 -24.006 -32.499 1.00 67.81 87 PRO A C 1
ATOM 589 O O . PRO A 1 87 ? -12.973 -24.423 -31.602 1.00 67.81 87 PRO A O 1
ATOM 592 N N . ALA A 1 88 ? -13.382 -24.058 -33.793 1.00 68.56 88 A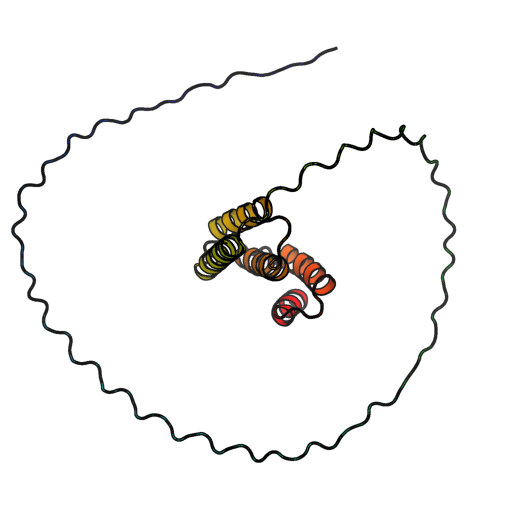LA A N 1
ATOM 593 C CA . ALA A 1 88 ? -12.112 -24.546 -34.317 1.00 68.56 88 ALA A CA 1
ATOM 594 C C . ALA A 1 88 ? -10.911 -23.913 -33.582 1.00 68.56 88 ALA A C 1
ATOM 596 O O . ALA A 1 88 ? -11.001 -22.747 -33.195 1.00 68.56 88 ALA A O 1
ATOM 597 N N . PRO A 1 89 ? -9.796 -24.648 -33.401 1.00 62.44 89 PRO A N 1
ATOM 598 C CA . PRO A 1 89 ? -8.621 -24.144 -32.700 1.00 62.44 89 PRO A CA 1
ATOM 599 C C . PRO A 1 89 ? -8.098 -22.888 -33.403 1.00 62.44 89 PRO A C 1
ATOM 601 O O . PRO A 1 89 ? -7.558 -22.957 -34.508 1.00 62.44 89 PRO A O 1
ATOM 604 N N . GLU A 1 90 ? -8.298 -21.734 -32.764 1.00 62.09 90 GLU A N 1
ATOM 605 C CA . GLU A 1 90 ? -7.678 -20.478 -33.165 1.00 62.09 90 GLU A CA 1
ATOM 606 C C . GLU A 1 90 ? -6.161 -20.661 -33.161 1.00 62.09 90 GLU A C 1
ATOM 608 O O . GLU A 1 90 ? -5.577 -21.240 -32.241 1.00 62.09 90 GLU A O 1
ATOM 613 N N . ALA A 1 91 ? -5.542 -20.204 -34.248 1.00 63.88 91 ALA A N 1
ATOM 614 C CA . ALA A 1 91 ? -4.113 -20.268 -34.474 1.00 63.88 91 ALA A CA 1
ATOM 615 C C . ALA A 1 91 ? -3.358 -19.783 -33.232 1.00 63.88 91 ALA A C 1
ATOM 617 O O . ALA A 1 91 ? -3.548 -18.654 -32.780 1.00 63.88 91 ALA A O 1
ATOM 618 N N . VAL A 1 92 ? -2.500 -20.655 -32.700 1.00 62.50 92 VAL A N 1
ATOM 619 C CA . VAL A 1 92 ? -1.578 -20.363 -31.603 1.00 62.50 92 VAL A CA 1
ATOM 620 C C . VAL A 1 92 ? -0.783 -19.119 -31.991 1.00 62.50 92 VAL A C 1
ATOM 622 O O . VAL A 1 92 ? 0.099 -19.181 -32.850 1.00 62.50 92 VAL A O 1
ATOM 625 N N . ALA A 1 93 ? -1.151 -17.974 -31.414 1.00 64.25 93 ALA A N 1
ATOM 626 C CA . ALA A 1 93 ? -0.441 -16.728 -31.627 1.00 64.25 93 ALA A CA 1
ATOM 627 C C . ALA A 1 93 ? 1.020 -16.952 -31.229 1.00 64.25 93 ALA A C 1
ATOM 629 O O . ALA A 1 93 ? 1.307 -17.462 -30.142 1.00 64.25 93 ALA A O 1
ATOM 630 N N . ALA A 1 94 ? 1.934 -16.623 -32.142 1.00 70.94 94 ALA A N 1
ATOM 631 C CA . ALA A 1 94 ? 3.362 -16.711 -31.889 1.00 70.94 94 ALA A CA 1
ATOM 632 C C . ALA A 1 94 ? 3.700 -15.970 -30.580 1.00 70.94 94 ALA A C 1
ATOM 634 O O . ALA A 1 94 ? 3.103 -14.919 -30.318 1.00 70.94 94 ALA A O 1
ATOM 635 N N . PRO A 1 95 ? 4.621 -16.500 -29.753 1.00 70.94 95 PRO A N 1
ATOM 636 C CA . PRO A 1 95 ? 4.976 -15.890 -28.480 1.00 70.94 95 PRO A CA 1
ATOM 637 C C . PRO A 1 95 ? 5.385 -14.436 -28.714 1.00 70.94 95 PRO A C 1
ATOM 639 O O . PRO A 1 95 ? 6.364 -14.156 -29.409 1.00 70.94 95 PRO A O 1
ATOM 642 N N . VAL A 1 96 ? 4.594 -13.512 -28.165 1.00 73.62 96 VAL A N 1
ATOM 643 C CA . VAL A 1 96 ? 4.911 -12.085 -28.190 1.00 73.62 96 VAL A CA 1
ATOM 644 C C . VAL A 1 96 ? 6.245 -11.923 -27.457 1.00 73.62 96 VAL A C 1
ATOM 646 O O . VAL A 1 96 ? 6.372 -12.440 -26.343 1.00 73.62 96 VAL A O 1
ATOM 649 N N . PRO A 1 97 ? 7.249 -11.260 -28.057 1.00 70.44 97 PRO A N 1
ATOM 650 C CA . PRO A 1 97 ? 8.522 -11.017 -27.398 1.00 70.44 97 PRO A CA 1
ATOM 651 C C . PRO A 1 97 ? 8.274 -10.368 -26.037 1.00 70.44 97 PRO A C 1
ATOM 653 O O . PRO A 1 97 ? 7.628 -9.321 -25.960 1.00 70.44 97 PRO A O 1
ATOM 656 N N . ALA A 1 98 ? 8.752 -11.008 -24.969 1.00 71.31 98 ALA A N 1
ATOM 657 C CA . ALA A 1 98 ? 8.666 -10.447 -23.630 1.00 71.31 98 ALA A CA 1
ATOM 658 C C . ALA A 1 98 ? 9.358 -9.077 -23.636 1.00 71.31 98 ALA A C 1
ATOM 660 O O . ALA A 1 98 ? 10.504 -8.958 -24.077 1.00 71.31 98 ALA A O 1
ATOM 661 N N . ALA A 1 99 ? 8.642 -8.041 -23.198 1.00 72.00 99 ALA A N 1
ATOM 662 C CA . ALA A 1 99 ? 9.208 -6.707 -23.076 1.00 72.00 99 ALA A CA 1
ATOM 663 C C . ALA A 1 99 ? 10.464 -6.758 -22.182 1.00 72.00 99 ALA A C 1
ATOM 665 O O . ALA A 1 99 ? 10.494 -7.539 -21.224 1.00 72.00 99 ALA A O 1
ATOM 666 N N . PRO A 1 100 ? 11.503 -5.957 -22.479 1.00 71.25 100 PRO A N 1
ATOM 667 C CA . PRO A 1 100 ? 12.697 -5.905 -21.646 1.00 71.25 100 PRO A CA 1
ATOM 668 C C . PRO A 1 100 ? 12.306 -5.565 -20.205 1.00 71.25 100 PRO A C 1
ATOM 670 O O . PRO A 1 100 ? 11.556 -4.616 -19.969 1.00 71.25 100 PRO A O 1
ATOM 673 N N . ALA A 1 101 ? 12.802 -6.358 -19.252 1.00 66.56 101 ALA A N 1
ATOM 674 C CA . ALA A 1 101 ? 12.561 -6.133 -17.835 1.00 66.56 101 ALA A CA 1
ATOM 675 C C . ALA A 1 101 ? 13.070 -4.735 -17.450 1.00 66.56 101 ALA A C 1
ATOM 677 O O . ALA A 1 101 ? 14.256 -4.431 -17.595 1.00 66.56 101 ALA A O 1
ATOM 678 N N . GLN A 1 102 ? 12.155 -3.873 -17.005 1.00 69.56 102 GLN A N 1
ATOM 679 C CA . GLN A 1 102 ? 12.479 -2.557 -16.459 1.00 69.56 102 GLN A CA 1
ATOM 680 C C . GLN A 1 102 ? 13.376 -2.717 -15.217 1.00 69.56 102 GLN A C 1
ATOM 682 O O . GLN A 1 102 ? 13.250 -3.714 -14.498 1.00 69.56 102 GLN A O 1
ATOM 687 N N . PRO A 1 103 ? 14.273 -1.755 -14.938 1.00 76.44 103 PRO A N 1
ATOM 688 C CA . PRO A 1 103 ? 15.111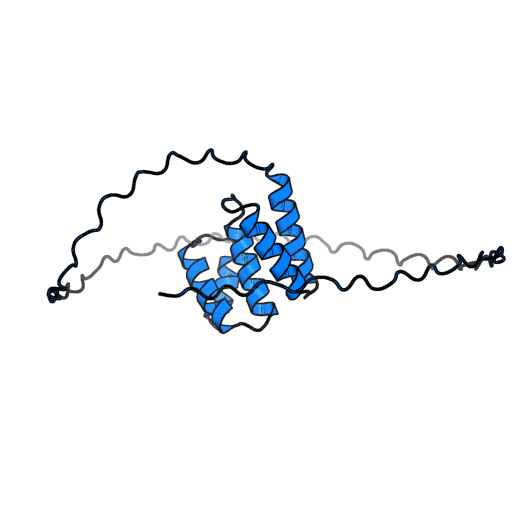 -1.811 -13.749 1.00 76.44 103 PRO A CA 1
ATOM 689 C C . PRO A 1 103 ? 14.241 -1.812 -12.476 1.00 76.44 103 PRO A C 1
ATOM 691 O O . PRO A 1 103 ? 13.297 -1.019 -12.387 1.00 76.44 103 PRO A O 1
ATOM 694 N N . PRO A 1 104 ? 14.555 -2.666 -11.483 1.00 77.25 104 PRO A N 1
ATOM 695 C CA . PRO A 1 104 ? 13.740 -2.846 -10.276 1.00 77.25 104 PRO A CA 1
ATOM 696 C C . PRO A 1 104 ? 13.544 -1.548 -9.475 1.00 7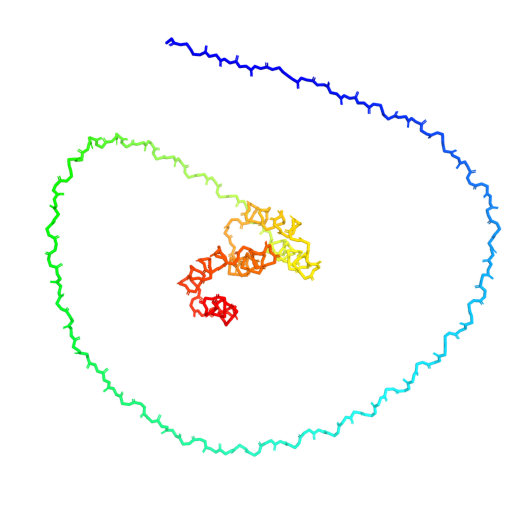7.25 104 PRO A C 1
ATOM 698 O O . PRO A 1 104 ? 12.509 -1.370 -8.832 1.00 77.25 104 PRO A O 1
ATOM 701 N N . ASP A 1 105 ? 14.486 -0.609 -9.577 1.00 89.75 105 ASP A N 1
ATOM 702 C CA . ASP A 1 105 ? 14.468 0.655 -8.838 1.00 89.75 105 ASP A CA 1
ATOM 703 C C . ASP A 1 105 ? 13.265 1.540 -9.204 1.00 89.75 105 ASP A C 1
ATOM 705 O O . ASP A 1 105 ? 12.655 2.155 -8.331 1.00 89.75 105 ASP A O 1
ATOM 709 N N . ARG A 1 106 ? 12.844 1.552 -10.478 1.00 93.88 106 ARG A N 1
ATOM 710 C CA . ARG A 1 106 ? 11.716 2.387 -10.935 1.00 93.88 106 ARG A CA 1
ATOM 711 C C . ARG A 1 106 ? 10.368 1.900 -10.416 1.00 93.88 106 ARG A C 1
ATOM 713 O O . ARG A 1 106 ? 9.507 2.710 -10.072 1.00 93.88 106 ARG A O 1
ATOM 720 N N . ALA A 1 107 ? 10.193 0.584 -10.316 1.00 94.62 107 ALA A N 1
ATOM 721 C CA . ALA A 1 107 ? 8.981 0.004 -9.749 1.00 94.62 107 ALA A CA 1
ATOM 722 C C . ALA A 1 107 ? 8.849 0.352 -8.257 1.00 94.62 107 ALA A C 1
ATOM 724 O O . ALA A 1 107 ? 7.748 0.654 -7.790 1.00 94.62 107 ALA A O 1
ATOM 725 N N . LEU A 1 108 ? 9.966 0.356 -7.523 1.00 96.12 108 LEU A N 1
ATOM 726 C CA . LEU A 1 108 ? 9.993 0.747 -6.116 1.00 96.12 108 LEU A CA 1
ATOM 727 C C . LEU A 1 108 ? 9.702 2.244 -5.933 1.00 96.12 108 LEU A C 1
ATOM 729 O O . LEU A 1 108 ? 8.869 2.594 -5.098 1.00 96.12 108 LEU A O 1
ATOM 733 N N . GLU A 1 109 ? 10.323 3.120 -6.729 1.00 96.62 109 GLU A N 1
ATOM 734 C CA . GLU A 1 109 ? 10.050 4.568 -6.715 1.00 96.62 109 GLU A CA 1
ATOM 735 C C . GLU A 1 109 ? 8.556 4.869 -6.912 1.00 96.62 109 GLU A C 1
ATOM 737 O O . GLU A 1 109 ? 7.968 5.634 -6.144 1.00 96.62 109 GLU A O 1
ATOM 742 N N . GLY A 1 110 ? 7.916 4.220 -7.892 1.00 96.81 110 GLY A N 1
ATOM 743 C CA . GLY A 1 110 ? 6.482 4.386 -8.139 1.00 96.81 110 GLY A CA 1
ATOM 744 C C . GLY A 1 110 ? 5.620 3.951 -6.950 1.00 96.81 110 GLY A C 1
ATOM 745 O O . GLY A 1 110 ? 4.664 4.635 -6.587 1.00 96.81 110 GLY A O 1
ATOM 746 N N . LEU A 1 111 ? 5.989 2.855 -6.283 1.00 97.88 111 LEU A N 1
ATOM 747 C CA . LEU A 1 111 ? 5.289 2.385 -5.089 1.00 97.88 111 LEU A CA 1
ATOM 748 C C . LEU A 1 111 ? 5.458 3.342 -3.895 1.00 97.88 111 LEU A C 1
ATOM 750 O O . LEU A 1 111 ? 4.505 3.576 -3.148 1.00 97.88 111 LEU A O 1
ATOM 754 N N . LEU A 1 112 ? 6.643 3.934 -3.723 1.00 97.88 112 LEU A N 1
ATOM 755 C CA . LEU A 1 112 ? 6.881 4.957 -2.701 1.00 97.88 112 LEU A CA 1
ATOM 756 C C . LEU A 1 112 ? 6.034 6.212 -2.950 1.00 97.88 112 LEU A C 1
ATOM 758 O O . LEU A 1 112 ? 5.462 6.745 -2.000 1.00 97.88 112 LEU A O 1
ATOM 762 N N . ALA A 1 113 ? 5.884 6.635 -4.209 1.00 98.31 113 ALA A N 1
ATOM 763 C CA . ALA A 1 113 ? 5.011 7.750 -4.574 1.00 98.31 113 ALA A CA 1
ATOM 764 C C . ALA A 1 113 ? 3.533 7.461 -4.249 1.00 98.31 113 ALA A C 1
ATOM 766 O O . ALA A 1 113 ? 2.860 8.302 -3.656 1.00 98.31 113 ALA A O 1
ATOM 767 N N . ILE A 1 114 ? 3.041 6.248 -4.542 1.00 98.62 114 ILE A N 1
ATOM 768 C CA . ILE A 1 114 ? 1.678 5.821 -4.170 1.00 98.62 114 ILE A CA 1
ATOM 769 C C . ILE A 1 114 ? 1.477 5.924 -2.653 1.00 98.62 114 ILE A C 1
ATOM 771 O O . ILE A 1 114 ? 0.478 6.477 -2.190 1.00 98.62 114 ILE A O 1
ATOM 775 N N . ARG A 1 115 ? 2.433 5.420 -1.863 1.00 98.25 115 ARG A N 1
ATOM 776 C CA . ARG A 1 115 ? 2.362 5.467 -0.394 1.00 98.25 115 ARG A CA 1
ATOM 777 C C . ARG A 1 115 ? 2.378 6.896 0.142 1.00 98.25 115 ARG A C 1
ATOM 779 O O . ARG A 1 115 ? 1.641 7.183 1.083 1.00 98.25 115 ARG A O 1
ATOM 786 N N . ALA A 1 116 ? 3.181 7.779 -0.449 1.00 98.44 116 ALA A N 1
ATOM 787 C CA . ALA A 1 116 ? 3.198 9.194 -0.091 1.00 98.44 116 ALA A CA 1
ATOM 788 C C . ALA A 1 116 ? 1.828 9.845 -0.348 1.00 98.44 116 ALA A C 1
ATOM 790 O O . ALA A 1 116 ? 1.265 10.441 0.567 1.00 98.44 116 ALA A O 1
ATOM 791 N N . ALA A 1 117 ? 1.235 9.639 -1.528 1.00 98.56 117 ALA A N 1
ATOM 792 C CA . ALA A 1 117 ? -0.093 10.166 -1.855 1.00 98.56 117 ALA A CA 1
ATOM 793 C C . ALA A 1 117 ? -1.188 9.643 -0.899 1.00 98.56 117 ALA A C 1
ATOM 795 O O . ALA A 1 117 ? -2.038 10.407 -0.436 1.00 98.56 117 ALA A O 1
ATOM 796 N N . ILE A 1 118 ? -1.149 8.355 -0.523 1.00 98.56 118 ILE A N 1
ATOM 797 C CA . ILE A 1 118 ? -2.059 7.789 0.492 1.00 98.56 118 ILE A CA 1
ATOM 798 C C . ILE A 1 118 ? -1.856 8.477 1.850 1.00 98.56 118 ILE A C 1
ATOM 800 O O . ILE A 1 118 ? -2.835 8.860 2.494 1.00 98.56 118 ILE A O 1
ATOM 804 N N . ALA A 1 119 ? -0.606 8.674 2.280 1.00 98.06 119 ALA A N 1
ATOM 805 C CA . ALA A 1 119 ? -0.285 9.339 3.543 1.00 98.06 119 ALA A CA 1
ATOM 806 C C . ALA A 1 119 ? -0.766 10.802 3.578 1.00 98.06 119 ALA A C 1
ATOM 808 O O . ALA A 1 119 ? -1.256 11.262 4.610 1.00 98.06 119 ALA A O 1
ATOM 809 N N . HIS A 1 120 ? -0.707 11.505 2.445 1.00 98.31 120 HIS A N 1
ATOM 810 C CA . HIS A 1 120 ? -1.243 12.860 2.276 1.00 98.31 120 HIS A CA 1
ATOM 811 C C . HIS A 1 120 ? -2.766 12.908 2.066 1.00 98.31 120 HIS A C 1
ATOM 813 O O . HIS A 1 120 ? -3.341 13.990 1.965 1.00 98.31 120 HIS A O 1
ATOM 819 N N . ARG A 1 121 ? -3.446 11.751 2.072 1.00 98.12 121 ARG A N 1
ATOM 820 C CA . ARG A 1 121 ? -4.889 11.597 1.817 1.00 98.12 121 ARG A CA 1
ATOM 821 C C . ARG A 1 121 ? -5.337 12.074 0.430 1.00 98.12 121 ARG A C 1
ATOM 823 O O . ARG A 1 121 ? -6.499 12.423 0.225 1.00 98.12 121 ARG A O 1
ATOM 830 N N . GLU A 1 122 ? -4.451 12.008 -0.553 1.00 98.44 122 GLU A N 1
ATOM 831 C CA . GLU A 1 122 ? -4.699 12.411 -1.937 1.00 98.44 122 GLU A CA 1
ATOM 832 C C . GLU A 1 122 ? -5.247 11.229 -2.753 1.00 98.44 122 GLU A C 1
ATOM 834 O O . GLU A 1 122 ? -4.611 10.712 -3.670 1.00 98.44 122 GLU A O 1
ATOM 839 N N . ALA A 1 123 ? -6.459 10.769 -2.420 1.00 98.38 123 ALA A N 1
ATOM 840 C CA . ALA A 1 123 ? -7.026 9.526 -2.962 1.00 98.38 123 ALA A CA 1
ATOM 841 C C . ALA A 1 123 ? -7.044 9.459 -4.504 1.00 98.38 123 ALA A C 1
ATOM 843 O O . ALA A 1 123 ? -6.713 8.433 -5.098 1.00 98.38 123 ALA A O 1
ATOM 844 N N . LYS A 1 124 ? -7.393 10.568 -5.172 1.00 98.25 124 LYS A N 1
ATOM 845 C CA . LYS A 1 124 ? -7.444 10.635 -6.642 1.00 98.25 124 LYS A CA 1
ATOM 846 C C . LYS A 1 124 ? -6.063 10.441 -7.275 1.00 98.25 124 LYS A C 1
ATOM 848 O O . LYS A 1 124 ? -5.956 9.773 -8.301 1.00 98.25 124 LYS A O 1
ATOM 853 N N . GLU A 1 125 ? -5.033 11.022 -6.670 1.00 98.31 125 GLU A N 1
ATOM 854 C CA . GLU A 1 125 ? -3.652 10.908 -7.135 1.00 98.31 125 GLU A CA 1
ATOM 855 C C . GLU A 1 125 ? -3.097 9.513 -6.857 1.00 98.31 125 GLU A C 1
ATOM 857 O O . GLU A 1 125 ? -2.620 8.854 -7.778 1.00 98.31 125 GLU A O 1
ATOM 862 N N . ALA A 1 126 ? -3.278 9.008 -5.634 1.00 98.62 126 ALA A N 1
ATOM 863 C CA . ALA A 1 126 ? -2.900 7.649 -5.262 1.00 98.62 126 ALA A CA 1
ATOM 864 C C . ALA A 1 126 ? -3.513 6.600 -6.207 1.00 98.62 126 ALA A C 1
ATOM 866 O O . ALA A 1 126 ? -2.815 5.695 -6.661 1.00 98.62 126 ALA A O 1
ATOM 867 N N . ARG A 1 127 ? -4.796 6.749 -6.572 1.00 98.56 127 ARG A N 1
ATOM 868 C CA . ARG A 1 127 ? -5.461 5.890 -7.564 1.00 98.56 127 ARG A CA 1
ATOM 869 C C . ARG A 1 127 ? -4.799 5.969 -8.935 1.00 98.56 127 ARG A C 1
ATOM 871 O O . ARG A 1 127 ? -4.553 4.934 -9.546 1.00 98.56 127 ARG A O 1
ATOM 878 N N . ALA A 1 128 ? -4.536 7.177 -9.432 1.00 98.44 128 ALA A N 1
ATOM 879 C CA . ALA A 1 128 ? -3.920 7.363 -10.742 1.00 98.44 128 ALA A CA 1
ATOM 880 C C . ALA A 1 128 ? -2.514 6.741 -10.799 1.00 98.44 128 ALA A C 1
ATOM 882 O O . ALA A 1 128 ? -2.195 6.041 -11.760 1.00 98.44 128 ALA A O 1
ATOM 883 N N . LEU A 1 129 ? -1.710 6.940 -9.749 1.00 98.44 129 LEU A N 1
ATOM 884 C CA . LEU A 1 129 ? -0.378 6.350 -9.615 1.00 98.44 129 LEU A CA 1
ATOM 885 C C . LEU A 1 129 ? -0.437 4.818 -9.533 1.00 98.44 129 LEU A C 1
ATOM 887 O O . LEU A 1 129 ? 0.354 4.143 -10.187 1.00 98.44 129 LEU A O 1
ATOM 891 N N . LEU A 1 130 ? -1.393 4.260 -8.786 1.00 98.50 130 LEU A N 1
ATOM 892 C CA . LEU A 1 130 ? -1.565 2.812 -8.645 1.00 98.50 130 LEU A CA 1
ATOM 893 C C . LEU A 1 130 ? -1.939 2.133 -9.972 1.00 98.50 130 LEU A C 1
ATOM 895 O O . LEU A 1 130 ? -1.367 1.100 -10.320 1.00 98.50 130 LEU A O 1
ATOM 899 N N . GLU A 1 131 ? -2.859 2.722 -10.740 1.00 98.06 131 GLU A N 1
ATOM 900 C CA . GLU A 1 131 ? -3.239 2.215 -12.066 1.00 98.06 131 GLU A CA 1
ATOM 901 C C . GLU A 1 131 ? -2.090 2.334 -13.079 1.00 98.06 131 GLU A C 1
ATOM 903 O O . GLU A 1 131 ? -1.841 1.407 -13.854 1.00 98.06 131 GLU A O 1
ATOM 908 N N . ALA A 1 132 ? -1.347 3.447 -13.051 1.00 97.88 132 ALA A N 1
ATOM 909 C CA . ALA A 1 132 ? -0.153 3.611 -13.877 1.00 97.88 132 ALA A CA 1
ATOM 910 C C . ALA A 1 132 ? 0.897 2.539 -13.549 1.00 97.88 132 ALA A C 1
ATOM 912 O O . ALA A 1 132 ? 1.380 1.859 -14.455 1.00 97.88 132 ALA A O 1
ATOM 913 N N . HIS A 1 133 ? 1.163 2.311 -12.259 1.00 97.62 133 HIS A N 1
ATOM 914 C CA . HIS A 1 133 ? 2.103 1.293 -11.792 1.00 97.62 133 HIS A CA 1
ATOM 915 C C . HIS A 1 133 ? 1.690 -0.121 -12.216 1.00 97.62 133 HIS A C 1
ATOM 917 O O . HIS A 1 133 ? 2.522 -0.877 -12.710 1.00 97.62 133 HIS A O 1
ATOM 923 N N . ARG A 1 134 ? 0.399 -0.475 -12.123 1.00 96.94 134 ARG A N 1
ATOM 924 C CA . ARG A 1 134 ? -0.117 -1.766 -12.623 1.00 96.94 134 ARG A CA 1
ATOM 925 C C . ARG A 1 134 ? 0.122 -1.975 -14.110 1.00 96.94 134 ARG A C 1
ATOM 927 O O . ARG A 1 134 ? 0.479 -3.076 -14.521 1.00 96.94 134 ARG A O 1
ATOM 934 N N . ARG A 1 135 ? -0.084 -0.934 -14.915 1.00 96.94 135 ARG A N 1
ATOM 935 C CA . ARG A 1 135 ? 0.092 -1.006 -16.368 1.00 96.94 135 ARG A CA 1
ATOM 936 C C . ARG A 1 135 ? 1.562 -1.097 -16.766 1.00 96.94 135 ARG A C 1
ATOM 938 O O . ARG A 1 135 ? 1.891 -1.830 -17.693 1.00 96.94 135 ARG A O 1
ATOM 945 N N . GLU A 1 136 ? 2.422 -0.332 -16.102 1.00 95.06 136 GLU A N 1
ATOM 946 C CA . GLU A 1 136 ? 3.856 -0.274 -16.403 1.00 95.06 136 GLU A CA 1
ATOM 947 C C . GLU A 1 136 ? 4.609 -1.500 -15.881 1.00 95.06 136 GLU A C 1
ATOM 949 O O . GLU A 1 136 ? 5.549 -1.966 -16.524 1.00 95.06 136 GLU A O 1
ATOM 954 N N . TYR A 1 137 ? 4.158 -2.059 -14.757 1.00 94.81 137 TYR A N 1
ATOM 955 C CA . TYR A 1 137 ? 4.819 -3.161 -14.071 1.00 94.81 137 TYR A CA 1
ATOM 956 C C . TYR A 1 137 ? 3.833 -4.301 -13.767 1.00 94.81 137 TYR A C 1
ATOM 958 O O . TYR A 1 137 ? 3.534 -4.575 -12.605 1.00 94.81 137 TYR A O 1
ATOM 966 N N . PRO A 1 138 ? 3.281 -4.986 -14.784 1.00 93.69 138 PRO A N 1
ATOM 967 C CA . PRO A 1 138 ? 2.194 -5.947 -14.587 1.00 93.69 138 PRO A CA 1
ATOM 968 C C . PRO A 1 138 ? 2.576 -7.144 -13.709 1.00 93.69 138 PRO A C 1
ATOM 970 O O . PRO A 1 138 ? 1.720 -7.652 -12.990 1.00 93.69 138 PRO A O 1
ATOM 973 N N . GLN A 1 139 ? 3.843 -7.565 -13.733 1.00 90.56 139 GLN A N 1
ATOM 974 C CA . GLN A 1 139 ? 4.371 -8.663 -12.922 1.00 90.56 139 GLN A CA 1
ATOM 975 C C . GLN A 1 139 ? 5.651 -8.206 -12.230 1.00 90.56 139 GLN A C 1
ATOM 977 O O . GLN A 1 139 ? 6.655 -7.944 -12.896 1.00 90.56 139 GLN A O 1
ATOM 982 N N . THR A 1 140 ? 5.619 -8.095 -10.903 1.00 93.44 140 THR A N 1
ATOM 983 C CA . THR A 1 140 ? 6.786 -7.680 -10.117 1.00 93.44 140 THR A CA 1
ATOM 984 C C . THR A 1 140 ? 6.890 -8.441 -8.811 1.00 93.44 140 THR A C 1
ATOM 986 O O . THR A 1 140 ? 5.909 -8.957 -8.290 1.00 93.44 140 THR A O 1
ATOM 989 N N . ALA A 1 141 ? 8.080 -8.422 -8.210 1.00 94.81 141 ALA A N 1
ATOM 990 C CA . ALA A 1 141 ? 8.244 -8.848 -6.823 1.00 94.81 141 ALA A CA 1
ATOM 991 C C . ALA A 1 141 ? 7.480 -7.955 -5.817 1.00 94.81 141 ALA A C 1
ATOM 993 O O . ALA A 1 141 ? 7.423 -8.312 -4.650 1.00 94.81 141 ALA A O 1
ATOM 994 N N . LEU A 1 142 ? 6.906 -6.826 -6.264 1.00 96.38 142 LEU A N 1
ATOM 995 C CA . LEU A 1 142 ? 6.190 -5.838 -5.448 1.00 96.38 142 LEU A CA 1
ATOM 996 C C . LEU A 1 142 ? 4.658 -5.960 -5.554 1.00 96.38 142 LEU A C 1
ATOM 998 O O . LEU A 1 142 ? 3.923 -5.020 -5.239 1.00 96.38 142 LEU A O 1
ATOM 1002 N N . ASP A 1 143 ? 4.157 -7.085 -6.071 1.00 96.75 143 ASP A N 1
ATOM 100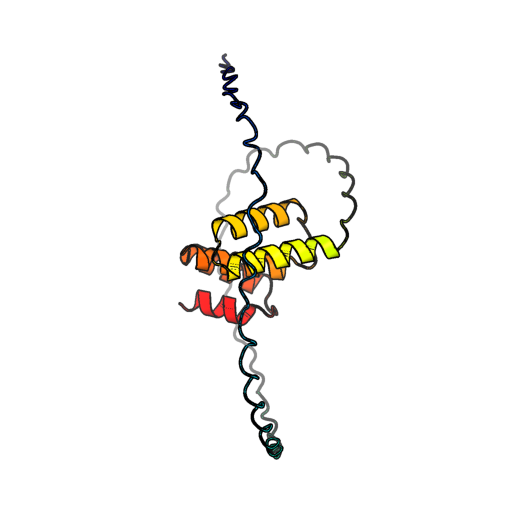3 C CA . ASP A 1 143 ? 2.721 -7.302 -6.265 1.00 96.75 143 ASP A CA 1
ATOM 1004 C C . ASP A 1 143 ? 1.960 -7.325 -4.928 1.00 96.75 143 ASP A C 1
ATOM 1006 O O . ASP A 1 143 ? 0.851 -6.794 -4.844 1.00 96.75 143 ASP A O 1
ATOM 1010 N N . GLU A 1 144 ? 2.581 -7.860 -3.871 1.00 98.00 144 GLU A N 1
ATOM 1011 C CA . GLU A 1 144 ? 2.019 -7.881 -2.518 1.00 98.00 144 GLU A CA 1
ATOM 1012 C C . GLU A 1 144 ? 1.860 -6.461 -1.959 1.00 98.00 144 GLU A C 1
ATOM 1014 O O . GLU A 1 144 ? 0.774 -6.074 -1.528 1.00 98.00 144 GLU A O 1
ATOM 1019 N N . GLU A 1 145 ? 2.914 -5.647 -2.000 1.00 98.31 145 GLU A N 1
ATOM 1020 C CA . GLU A 1 145 ? 2.887 -4.277 -1.496 1.00 98.31 145 GLU A CA 1
ATOM 1021 C C . GLU A 1 145 ? 1.915 -3.397 -2.284 1.00 98.31 145 GLU A C 1
ATOM 1023 O O . GLU A 1 145 ? 1.257 -2.518 -1.721 1.00 98.31 145 GLU A O 1
ATOM 1028 N N . ARG A 1 146 ? 1.799 -3.641 -3.591 1.00 98.31 146 ARG A N 1
ATOM 1029 C CA . ARG A 1 146 ? 0.841 -2.954 -4.452 1.00 98.31 146 ARG A CA 1
ATOM 1030 C C . ARG A 1 146 ? -0.601 -3.307 -4.101 1.00 98.31 146 ARG A C 1
ATOM 1032 O O . ARG A 1 146 ? -1.440 -2.409 -4.014 1.00 98.31 146 ARG A O 1
ATOM 1039 N N . ASP A 1 147 ? -0.898 -4.585 -3.879 1.00 98.38 147 ASP A N 1
ATOM 1040 C CA . ASP A 1 147 ? -2.231 -5.010 -3.450 1.00 98.38 147 ASP A CA 1
ATOM 1041 C C . ASP A 1 147 ? -2.547 -4.482 -2.036 1.00 98.38 147 ASP A C 1
ATOM 1043 O O . ASP A 1 147 ? -3.661 -4.022 -1.790 1.00 98.38 147 ASP A O 1
ATOM 1047 N N . ALA A 1 148 ? -1.566 -4.415 -1.132 1.00 98.44 148 ALA A N 1
ATOM 1048 C CA . ALA A 1 148 ? -1.739 -3.780 0.176 1.00 98.44 148 ALA A CA 1
ATOM 1049 C C . ALA A 1 148 ? -2.038 -2.268 0.065 1.00 98.44 148 ALA A C 1
ATOM 1051 O O . ALA A 1 148 ? -2.924 -1.756 0.756 1.00 98.44 148 ALA A O 1
ATOM 1052 N N . ALA A 1 149 ? -1.363 -1.548 -0.839 1.00 98.44 149 ALA A N 1
ATOM 1053 C CA . ALA A 1 149 ? -1.651 -0.138 -1.117 1.00 98.44 149 ALA A CA 1
ATOM 1054 C C . ALA A 1 149 ? -3.068 0.065 -1.693 1.00 98.44 149 ALA A C 1
ATOM 1056 O O . ALA A 1 149 ? -3.741 1.036 -1.342 1.00 98.44 149 ALA A O 1
ATOM 1057 N N . GLN A 1 150 ? -3.564 -0.871 -2.514 1.00 98.56 150 GLN A N 1
ATOM 1058 C CA . GLN A 1 150 ? -4.949 -0.863 -3.001 1.00 98.56 150 GLN A CA 1
ATOM 1059 C C . GLN A 1 150 ? -5.962 -0.932 -1.849 1.00 98.56 150 GLN A C 1
ATOM 1061 O O . GLN A 1 150 ? -6.960 -0.212 -1.893 1.00 98.56 150 GLN A O 1
ATOM 1066 N N . LEU A 1 151 ? -5.719 -1.765 -0.828 1.00 98.50 151 LEU A N 1
ATOM 1067 C CA . LEU A 1 151 ? -6.598 -1.863 0.346 1.00 98.50 151 LEU A CA 1
ATOM 1068 C C . LEU A 1 151 ? -6.669 -0.531 1.094 1.00 98.50 151 LEU A C 1
ATOM 1070 O O . LEU A 1 151 ? -7.758 -0.024 1.360 1.00 98.50 151 LEU A O 1
ATOM 1074 N N . GLN A 1 152 ? -5.510 0.071 1.372 1.00 98.44 152 GLN A N 1
ATOM 1075 C CA . GLN A 1 152 ? -5.426 1.368 2.048 1.00 98.44 152 GLN A CA 1
ATOM 1076 C C . GLN A 1 152 ? -6.146 2.468 1.261 1.00 98.44 152 GLN A C 1
ATOM 1078 O O . GLN A 1 152 ? -6.870 3.276 1.842 1.00 98.44 152 GLN A O 1
ATOM 1083 N N . LEU A 1 153 ? -5.994 2.471 -0.065 1.00 98.62 153 LEU A N 1
ATOM 1084 C CA . LEU A 1 153 ? -6.679 3.412 -0.942 1.00 98.62 153 LEU A CA 1
ATOM 1085 C C . LEU A 1 153 ? -8.2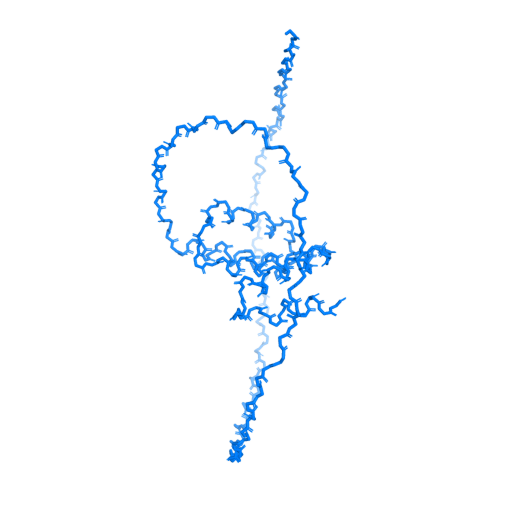07 3.235 -0.911 1.00 98.62 153 LEU A C 1
ATOM 1087 O O . LEU A 1 153 ? -8.924 4.227 -0.816 1.00 98.62 153 LEU A O 1
ATOM 1091 N N . LEU A 1 154 ? -8.717 1.999 -0.947 1.00 98.50 154 LEU A N 1
ATOM 1092 C CA . LEU A 1 154 ? -10.164 1.742 -0.873 1.00 98.50 154 LEU A CA 1
ATOM 1093 C C . LEU A 1 154 ? -10.764 2.246 0.446 1.00 98.50 154 LEU A C 1
ATOM 1095 O O . LEU A 1 154 ? -11.844 2.837 0.449 1.00 98.50 154 LEU A O 1
ATOM 1099 N N . VAL A 1 155 ? -10.046 2.063 1.556 1.00 98.19 155 VAL A N 1
ATOM 1100 C CA . VAL A 1 155 ? -10.439 2.601 2.867 1.00 98.19 155 VAL A CA 1
ATOM 1101 C C . VAL A 1 155 ? -10.436 4.128 2.849 1.00 98.19 155 VAL A C 1
ATOM 1103 O O . VAL A 1 155 ? -11.400 4.747 3.298 1.00 98.19 155 VAL A O 1
ATOM 1106 N N . LEU A 1 156 ? -9.388 4.742 2.293 1.00 98.12 156 LEU A N 1
ATOM 1107 C CA . LEU A 1 156 ? -9.264 6.196 2.182 1.00 98.12 156 LEU A CA 1
ATOM 1108 C C . LEU A 1 156 ? -10.413 6.823 1.371 1.00 98.12 156 LEU A C 1
ATOM 1110 O O . LEU A 1 156 ? -10.872 7.915 1.696 1.00 98.12 156 LEU A O 1
ATOM 1114 N N . GLU A 1 157 ? -10.907 6.130 0.348 1.00 98.19 157 GLU A N 1
ATOM 1115 C CA . GLU A 1 157 ? -12.049 6.558 -0.470 1.00 98.19 157 GLU A CA 1
ATOM 1116 C C . GLU A 1 157 ? -13.419 6.270 0.162 1.00 98.19 157 GLU A C 1
ATOM 1118 O O . GLU A 1 157 ? -14.449 6.584 -0.436 1.00 98.19 157 GLU A O 1
ATOM 1123 N N . GLY A 1 158 ? -13.461 5.641 1.340 1.00 98.00 158 GLY A N 1
ATOM 1124 C CA . GLY A 1 158 ? -14.703 5.233 2.000 1.00 98.00 158 GLY A CA 1
ATOM 1125 C C . GLY A 1 158 ? -15.386 4.018 1.361 1.00 98.00 158 GLY A C 1
ATOM 1126 O O . GLY A 1 158 ? -16.532 3.710 1.685 1.00 98.00 158 GLY A O 1
ATOM 1127 N N . ARG A 1 159 ? -14.700 3.288 0.473 1.00 98.19 159 ARG A N 1
ATOM 1128 C CA . ARG A 1 159 ? -15.210 2.085 -0.205 1.00 98.19 159 ARG A CA 1
ATOM 1129 C C . ARG A 1 159 ? -14.993 0.830 0.643 1.00 98.19 159 ARG A C 1
ATOM 1131 O O . ARG A 1 159 ? -14.354 -0.128 0.214 1.00 98.19 159 ARG A O 1
ATOM 1138 N N . VAL A 1 160 ? -15.534 0.830 1.860 1.00 97.31 160 VAL A N 1
ATOM 1139 C CA . VAL A 1 160 ? -15.273 -0.215 2.869 1.00 97.31 160 VAL A CA 1
ATOM 1140 C C . VAL A 1 160 ? -15.693 -1.613 2.394 1.00 97.31 160 VAL A C 1
ATOM 1142 O O . VAL A 1 160 ? -14.959 -2.571 2.610 1.00 97.31 160 VAL A O 1
ATOM 1145 N N . GLY A 1 161 ? -16.826 -1.744 1.693 1.00 97.31 161 GLY A N 1
ATOM 1146 C CA . GLY A 1 161 ? -17.277 -3.038 1.158 1.00 97.31 161 GLY A CA 1
ATOM 1147 C C . GLY A 1 161 ? -16.299 -3.645 0.144 1.00 97.31 161 GLY A C 1
ATOM 1148 O O . GLY A 1 161 ? -15.962 -4.824 0.234 1.00 97.31 161 GLY A O 1
ATOM 1149 N N . ASP A 1 162 ? -15.773 -2.821 -0.765 1.00 98.19 162 ASP A N 1
ATOM 1150 C CA . ASP A 1 162 ? -14.765 -3.255 -1.738 1.00 98.19 162 ASP A CA 1
ATOM 1151 C C . ASP A 1 162 ? -13.419 -3.552 -1.064 1.00 98.19 162 ASP A C 1
ATOM 1153 O O . ASP A 1 162 ? -12.703 -4.462 -1.488 1.00 98.19 162 ASP A O 1
ATOM 1157 N N . ALA A 1 163 ? -13.076 -2.801 -0.009 1.00 98.25 163 ALA A N 1
ATOM 1158 C CA . ALA A 1 163 ? -11.881 -3.040 0.796 1.00 98.25 163 ALA A CA 1
ATOM 1159 C C . ALA A 1 163 ? -11.942 -4.403 1.498 1.00 98.25 163 ALA A C 1
ATOM 1161 O O . ALA A 1 163 ? -10.960 -5.136 1.445 1.00 98.25 163 ALA A O 1
ATOM 1162 N N . LYS A 1 164 ? -13.093 -4.778 2.077 1.00 98.38 164 LYS A N 1
ATOM 1163 C CA . LYS A 1 164 ? -13.321 -6.096 2.696 1.00 98.38 164 LYS A CA 1
ATOM 1164 C C . LYS A 1 164 ? -13.172 -7.233 1.690 1.00 98.38 164 LYS A C 1
ATOM 1166 O O . LYS A 1 164 ? -12.355 -8.124 1.896 1.00 98.38 164 LYS A O 1
ATOM 1171 N N . ALA A 1 165 ? -13.878 -7.152 0.561 1.00 98.19 165 ALA A N 1
ATOM 1172 C CA . ALA A 1 165 ? -13.789 -8.171 -0.488 1.00 98.19 165 ALA A CA 1
ATOM 1173 C C . ALA A 1 165 ? -12.355 -8.307 -1.038 1.00 98.19 165 ALA A C 1
ATOM 1175 O O . ALA A 1 165 ? -11.860 -9.410 -1.272 1.00 98.19 165 ALA A O 1
ATOM 1176 N N . SER A 1 166 ? -11.655 -7.180 -1.201 1.00 98.06 166 SER A N 1
ATOM 1177 C CA . SER A 1 166 ? -10.250 -7.178 -1.621 1.00 98.06 166 SER A CA 1
ATOM 1178 C C . SER A 1 166 ? -9.318 -7.734 -0.539 1.00 98.06 166 SER A C 1
ATOM 1180 O O . SER A 1 166 ? -8.348 -8.409 -0.875 1.00 98.06 166 SER A O 1
ATOM 1182 N N . ALA A 1 167 ? -9.597 -7.488 0.745 1.00 98.62 167 ALA A N 1
ATOM 1183 C CA . ALA A 1 167 ? -8.816 -8.003 1.867 1.00 98.62 167 ALA A CA 1
ATOM 1184 C C . ALA A 1 167 ? -8.944 -9.528 1.996 1.00 98.62 167 ALA A C 1
ATOM 1186 O O . ALA A 1 167 ? -7.938 -10.204 2.194 1.00 98.62 167 ALA A O 1
ATOM 1187 N N . GLU A 1 168 ? -10.134 -10.098 1.792 1.00 98.44 168 GLU A N 1
ATOM 1188 C CA . GLU A 1 168 ? -10.322 -11.555 1.730 1.00 98.44 168 GLU A CA 1
ATOM 1189 C C . GLU A 1 168 ? -9.494 -12.184 0.600 1.00 98.44 168 GLU A C 1
ATOM 1191 O O . GLU A 1 168 ? -8.762 -13.155 0.815 1.00 98.44 168 GLU A O 1
ATOM 1196 N N . ALA A 1 169 ? -9.544 -11.593 -0.599 1.00 98.44 169 ALA A N 1
ATOM 1197 C CA . ALA A 1 169 ? -8.739 -12.041 -1.733 1.00 98.44 169 ALA A CA 1
ATOM 1198 C C . ALA A 1 169 ? -7.229 -11.899 -1.466 1.00 98.44 169 ALA A C 1
ATOM 1200 O O . ALA A 1 169 ? -6.448 -12.776 -1.844 1.00 98.44 169 ALA A O 1
ATOM 1201 N N . PHE A 1 170 ? -6.820 -10.821 -0.792 1.00 98.56 170 PHE A N 1
ATOM 1202 C CA . PHE A 1 170 ? -5.439 -10.584 -0.379 1.00 98.56 170 PHE A CA 1
ATOM 1203 C C . PHE A 1 170 ? -4.953 -11.660 0.597 1.00 98.56 170 PHE A C 1
ATOM 1205 O O . PHE A 1 170 ? -3.900 -12.251 0.374 1.00 98.56 170 PHE A O 1
ATOM 1212 N N . LEU A 1 171 ? -5.733 -11.971 1.635 1.00 98.56 171 LEU A N 1
ATOM 1213 C CA . LEU A 1 171 ? -5.398 -12.989 2.635 1.00 98.56 171 LEU A CA 1
ATOM 1214 C C . LEU A 1 171 ? -5.314 -14.395 2.031 1.00 98.56 171 LEU A C 1
ATOM 1216 O O . LEU A 1 171 ? -4.437 -15.174 2.404 1.00 98.56 171 LEU A O 1
ATOM 1220 N N . ALA A 1 172 ? -6.188 -14.706 1.070 1.00 98.44 172 ALA A N 1
ATOM 1221 C CA . ALA A 1 172 ? -6.137 -15.965 0.337 1.00 98.44 172 ALA A CA 1
ATOM 1222 C C . ALA A 1 172 ? -4.878 -16.076 -0.541 1.00 98.44 172 ALA A C 1
ATOM 1224 O O . ALA A 1 172 ? -4.294 -17.154 -0.652 1.00 98.44 172 ALA A O 1
ATOM 1225 N N . ARG A 1 173 ? -4.449 -14.967 -1.160 1.00 98.31 173 ARG A N 1
ATOM 1226 C CA . ARG A 1 173 ? -3.282 -14.928 -2.053 1.00 98.31 173 ARG A CA 1
ATOM 1227 C C . ARG A 1 173 ? -1.950 -14.868 -1.300 1.00 98.31 173 ARG A C 1
ATOM 1229 O O . ARG A 1 173 ? -1.005 -15.535 -1.712 1.00 98.31 173 ARG A O 1
ATOM 1236 N N . TYR A 1 174 ? -1.879 -14.115 -0.203 1.00 98.19 174 TYR A N 1
ATOM 1237 C CA . TYR A 1 174 ? -0.652 -13.848 0.557 1.00 98.19 174 TYR A CA 1
ATOM 1238 C C . TYR A 1 174 ? -0.805 -14.229 2.046 1.00 98.19 174 TYR A C 1
ATOM 1240 O O . TYR A 1 174 ? -0.743 -13.376 2.935 1.00 98.19 174 TYR A O 1
ATOM 1248 N N . PRO A 1 175 ? -0.957 -15.526 2.380 1.00 97.94 175 PRO A N 1
ATOM 1249 C CA . PRO A 1 175 ? -1.287 -15.975 3.742 1.00 97.94 175 PRO A CA 1
ATOM 1250 C C . PRO A 1 175 ? -0.197 -15.699 4.795 1.00 97.94 175 PRO A C 1
ATOM 1252 O O . PRO A 1 175 ? -0.459 -15.781 6.000 1.00 97.94 175 PRO A O 1
ATOM 1255 N N . ARG A 1 176 ? 1.031 -15.398 4.353 1.00 98.00 176 ARG A N 1
ATOM 1256 C CA . ARG A 1 176 ? 2.197 -15.061 5.191 1.00 98.00 176 ARG A CA 1
ATOM 1257 C C . ARG A 1 176 ? 2.659 -13.608 5.012 1.00 98.00 176 ARG A C 1
ATOM 1259 O O . ARG A 1 176 ? 3.790 -13.290 5.363 1.00 98.00 176 ARG A O 1
ATOM 1266 N N . SER A 1 177 ? 1.799 -12.760 4.450 1.00 97.62 177 SER A N 1
ATOM 1267 C CA . SER A 1 177 ? 2.091 -11.347 4.218 1.00 97.62 177 SER A CA 1
ATOM 1268 C C . SER A 1 177 ? 2.381 -10.597 5.516 1.00 97.62 177 SER A C 1
ATOM 1270 O O . SER A 1 177 ? 1.721 -10.819 6.534 1.00 97.62 177 SER A O 1
ATOM 1272 N N . LEU A 1 178 ? 3.293 -9.624 5.453 1.00 98.00 178 LEU A N 1
ATOM 1273 C CA . LEU A 1 178 ? 3.505 -8.663 6.541 1.00 98.00 178 LEU A CA 1
ATOM 1274 C C . LEU A 1 178 ? 2.291 -7.738 6.751 1.00 98.00 178 LEU A C 1
ATOM 1276 O O . LEU A 1 178 ? 2.092 -7.222 7.849 1.00 98.00 178 LEU A O 1
ATOM 1280 N N . TYR A 1 179 ? 1.453 -7.555 5.727 1.00 98.19 179 TYR A N 1
ATOM 1281 C CA . TYR A 1 179 ? 0.241 -6.729 5.770 1.00 98.19 179 TYR A CA 1
ATOM 1282 C C . TYR A 1 179 ? -0.995 -7.489 6.258 1.00 98.19 179 TYR A C 1
ATOM 1284 O O . TYR A 1 179 ? -2.075 -6.907 6.377 1.00 98.19 179 TYR A O 1
ATOM 1292 N N . ARG A 1 180 ? -0.850 -8.781 6.571 1.00 98.31 180 ARG A N 1
ATOM 1293 C CA . ARG A 1 180 ? -1.943 -9.641 7.027 1.00 98.31 180 ARG A CA 1
ATOM 1294 C C . ARG A 1 180 ? -2.748 -9.050 8.197 1.00 98.31 180 ARG A C 1
ATOM 1296 O O . ARG A 1 180 ? -3.967 -9.005 8.051 1.00 98.31 180 ARG A O 1
ATOM 1303 N N . PRO A 1 181 ? -2.147 -8.536 9.292 1.00 98.38 181 PRO A N 1
ATOM 1304 C CA . PRO A 1 181 ? -2.929 -7.991 10.406 1.00 98.38 181 PRO A CA 1
ATOM 1305 C C . PRO A 1 181 ? -3.836 -6.821 9.998 1.00 98.38 181 PRO A C 1
ATOM 1307 O O . PRO A 1 181 ? -4.954 -6.697 10.488 1.00 98.38 181 PRO A O 1
ATOM 1310 N N . ALA A 1 182 ? -3.381 -5.976 9.066 1.00 97.50 182 ALA A N 1
ATOM 1311 C CA . ALA A 1 182 ? -4.179 -4.861 8.560 1.00 97.50 182 ALA A CA 1
ATOM 1312 C C . ALA A 1 182 ? -5.348 -5.341 7.683 1.00 97.50 182 ALA A C 1
ATOM 1314 O O . ALA A 1 182 ? -6.443 -4.792 7.766 1.00 97.50 182 ALA A O 1
ATOM 1315 N N . ALA A 1 183 ? -5.133 -6.375 6.865 1.00 98.19 183 ALA A N 1
ATOM 1316 C CA . ALA A 1 183 ? -6.194 -6.979 6.065 1.00 98.19 183 ALA A CA 1
ATOM 1317 C C . ALA A 1 183 ? -7.225 -7.722 6.938 1.00 98.19 183 ALA A C 1
ATOM 1319 O O . ALA A 1 183 ? -8.422 -7.570 6.717 1.00 98.19 183 ALA A O 1
ATOM 1320 N N . GLU A 1 184 ? -6.786 -8.466 7.960 1.00 98.19 184 GLU A N 1
ATOM 1321 C CA . GLU A 1 184 ? -7.680 -9.139 8.918 1.00 98.19 184 GLU A CA 1
ATOM 1322 C C . GLU A 1 184 ? -8.551 -8.136 9.685 1.00 98.19 184 GLU A C 1
ATOM 1324 O O . GLU A 1 184 ? -9.753 -8.359 9.827 1.00 98.19 184 GLU A O 1
ATOM 1329 N N . ALA A 1 185 ? -7.980 -7.002 10.107 1.00 97.69 185 ALA A N 1
ATOM 1330 C CA . ALA A 1 185 ? -8.736 -5.939 10.765 1.00 97.69 185 ALA A CA 1
ATOM 1331 C C . ALA A 1 185 ? -9.869 -5.389 9.881 1.00 97.69 185 ALA A C 1
ATOM 1333 O O . ALA A 1 185 ? -10.957 -5.128 10.380 1.00 97.69 185 ALA A O 1
ATOM 1334 N N . LEU A 1 186 ? -9.652 -5.264 8.565 1.00 97.06 186 LEU A N 1
ATOM 1335 C CA . LEU A 1 186 ? -10.695 -4.794 7.648 1.00 97.06 186 LEU A CA 1
ATOM 1336 C C . LEU A 1 186 ? -11.866 -5.769 7.531 1.00 97.06 186 LEU A C 1
ATOM 1338 O O . LEU A 1 186 ? -13.002 -5.321 7.415 1.00 97.06 186 LEU A O 1
ATOM 1342 N N . VAL A 1 187 ? -11.599 -7.075 7.550 1.00 96.88 187 VAL A N 1
ATOM 1343 C CA . VAL A 1 187 ? -12.632 -8.117 7.420 1.00 96.88 187 VAL A CA 1
ATOM 1344 C C . VAL A 1 187 ? -13.446 -8.281 8.709 1.00 96.88 187 VAL A C 1
ATOM 1346 O O . VAL A 1 187 ? -14.598 -8.699 8.641 1.00 96.88 187 VAL A O 1
ATOM 1349 N N . ALA A 1 188 ? -12.864 -7.958 9.868 1.00 95.06 188 ALA A N 1
ATOM 1350 C CA . ALA A 1 188 ? -13.509 -8.106 11.173 1.00 95.06 188 ALA A CA 1
ATOM 1351 C C . ALA A 1 188 ? -14.506 -6.984 11.532 1.00 95.06 188 ALA A C 1
ATOM 1353 O O . ALA A 1 188 ? -15.388 -7.211 12.363 1.00 95.06 188 ALA A O 1
ATOM 1354 N N . GLU A 1 189 ? -14.351 -5.794 10.941 1.00 80.69 189 GLU A N 1
ATOM 1355 C CA . GLU A 1 189 ? -15.330 -4.687 10.996 1.00 80.69 189 GLU A CA 1
ATOM 1356 C C . GLU A 1 189 ? -16.639 -5.048 10.276 1.00 80.69 189 GLU A C 1
ATOM 1358 O O . GLU A 1 189 ? -17.576 -4.220 10.217 1.00 80.69 189 GLU A O 1
#

Radius of gyration: 31.29 Å; chains: 1; bounding box: 47×86×77 Å